Protein AF-A0A3N7GVH7-F1 (afdb_monomer_lite)

Radius of gyration: 35.46 Å; chains: 1; bounding box: 59×55×131 Å

Structure (mmCIF, N/CA/C/O backbone):
data_AF-A0A3N7GVH7-F1
#
_entry.id   AF-A0A3N7GVH7-F1
#
loop_
_atom_site.group_PDB
_atom_site.id
_atom_site.type_symbol
_atom_site.label_atom_id
_atom_site.label_alt_id
_atom_site.label_comp_id
_atom_site.label_asym_id
_atom_site.label_entity_id
_atom_site.label_seq_id
_atom_site.pdbx_PDB_ins_code
_atom_site.Cartn_x
_atom_site.Cartn_y
_atom_site.Cartn_z
_atom_site.occupancy
_atom_site.B_iso_or_equiv
_atom_site.auth_seq_id
_atom_site.auth_comp_id
_atom_site.auth_asym_id
_atom_site.auth_atom_id
_atom_site.pdbx_PDB_model_num
ATOM 1 N N . MET A 1 1 ? 24.586 -15.330 -0.814 1.00 44.00 1 MET A N 1
ATOM 2 C CA . MET A 1 1 ? 25.529 -14.213 -1.037 1.00 44.00 1 MET A CA 1
ATOM 3 C C . MET A 1 1 ? 25.499 -13.357 0.222 1.00 44.00 1 MET A C 1
ATOM 5 O O . MET A 1 1 ? 24.403 -13.028 0.657 1.00 44.00 1 MET A O 1
ATOM 9 N N . VAL A 1 2 ? 26.638 -13.120 0.875 1.00 44.62 2 VAL A N 1
ATOM 10 C CA . VAL A 1 2 ? 26.705 -12.386 2.154 1.00 44.62 2 VAL A CA 1
ATOM 11 C C . VAL A 1 2 ? 27.117 -10.949 1.849 1.00 44.62 2 VAL A C 1
ATOM 13 O O . VAL A 1 2 ? 28.155 -10.747 1.229 1.00 44.62 2 VAL A O 1
ATOM 16 N N . HIS A 1 3 ? 26.299 -9.973 2.245 1.00 45.88 3 HIS A N 1
ATOM 17 C CA . HIS A 1 3 ? 26.614 -8.554 2.075 1.00 45.88 3 HIS A CA 1
ATOM 18 C C . HIS A 1 3 ? 27.806 -8.155 2.955 1.00 45.88 3 HIS A C 1
ATOM 20 O O . HIS A 1 3 ? 27.835 -8.469 4.146 1.00 45.88 3 HIS A O 1
ATOM 26 N N . THR A 1 4 ? 28.771 -7.451 2.370 1.00 61.75 4 THR A N 1
ATOM 27 C CA . THR A 1 4 ? 29.961 -6.915 3.043 1.00 61.75 4 THR A CA 1
ATOM 28 C C . THR A 1 4 ? 29.837 -5.404 3.266 1.00 61.75 4 THR A C 1
ATOM 30 O O . THR A 1 4 ? 28.933 -4.749 2.749 1.00 61.75 4 THR A O 1
ATOM 33 N N . PHE A 1 5 ? 30.769 -4.811 4.018 1.00 54.50 5 PHE A N 1
ATOM 34 C CA . PHE A 1 5 ? 30.824 -3.357 4.221 1.00 54.50 5 PHE A CA 1
ATOM 35 C C . PHE A 1 5 ? 31.044 -2.572 2.910 1.00 54.50 5 PHE A C 1
ATOM 37 O O . PHE A 1 5 ? 30.582 -1.441 2.784 1.00 54.50 5 PHE A O 1
ATOM 44 N N . ALA A 1 6 ? 31.683 -3.181 1.904 1.00 56.75 6 ALA A N 1
ATOM 45 C CA . ALA A 1 6 ? 31.846 -2.576 0.580 1.00 56.75 6 ALA A CA 1
ATOM 46 C C . ALA A 1 6 ? 30.505 -2.419 -0.169 1.00 56.75 6 ALA A C 1
ATOM 48 O O . ALA A 1 6 ? 30.356 -1.513 -0.988 1.00 56.75 6 ALA A O 1
ATOM 49 N N . ASP A 1 7 ? 29.500 -3.232 0.173 1.00 53.38 7 ASP A N 1
ATOM 50 C CA . ASP A 1 7 ? 28.171 -3.219 -0.449 1.00 53.38 7 ASP A CA 1
ATOM 51 C C . ASP A 1 7 ? 27.222 -2.190 0.185 1.00 53.38 7 ASP A C 1
ATOM 53 O O . ASP A 1 7 ? 26.076 -2.051 -0.244 1.00 53.38 7 ASP A O 1
ATOM 57 N N . VAL A 1 8 ? 27.674 -1.431 1.193 1.00 58.28 8 VAL A N 1
ATOM 58 C CA . VAL A 1 8 ? 26.865 -0.387 1.852 1.00 58.28 8 VAL A CA 1
ATOM 59 C C . VAL A 1 8 ? 26.385 0.663 0.843 1.00 58.28 8 VAL A C 1
ATOM 61 O O . VAL A 1 8 ? 25.264 1.151 0.955 1.00 58.28 8 VAL A O 1
ATOM 64 N N . GLN A 1 9 ? 27.184 0.944 -0.191 1.00 55.62 9 GLN A N 1
ATOM 65 C CA . GLN A 1 9 ? 26.841 1.865 -1.283 1.00 55.62 9 GLN A CA 1
ATOM 66 C C . GLN A 1 9 ? 25.785 1.306 -2.254 1.00 55.62 9 GLN A C 1
ATOM 68 O O . GLN A 1 9 ? 25.204 2.061 -3.035 1.00 55.62 9 GLN A O 1
ATOM 73 N N . LEU A 1 10 ? 25.533 -0.008 -2.208 1.00 55.56 10 LEU A N 1
ATOM 74 C CA . LEU A 1 10 ? 24.497 -0.692 -2.986 1.00 55.56 10 LEU A CA 1
ATOM 75 C C . LEU A 1 10 ? 23.174 -0.823 -2.216 1.00 55.56 10 LEU A C 1
ATOM 77 O O . LEU A 1 10 ? 22.172 -1.304 -2.754 1.00 55.56 10 LEU A O 1
ATOM 81 N N . ARG A 1 11 ? 23.142 -0.397 -0.949 1.00 64.62 11 ARG A N 1
ATOM 82 C CA . ARG A 1 11 ? 21.925 -0.407 -0.143 1.00 64.62 11 ARG A CA 1
ATOM 83 C C . ARG A 1 11 ? 20.896 0.546 -0.749 1.00 64.62 11 ARG A C 1
ATOM 85 O O . ARG A 1 11 ? 21.217 1.676 -1.104 1.00 64.62 11 ARG A O 1
ATOM 92 N N . GLY A 1 12 ? 19.659 0.081 -0.893 1.00 68.06 12 GLY A N 1
ATOM 93 C CA . GLY A 1 12 ? 18.602 0.881 -1.511 1.00 68.06 12 GLY A CA 1
ATOM 94 C C . GLY A 1 12 ? 18.647 0.966 -3.040 1.00 68.06 12 GLY A C 1
ATOM 95 O O . GLY A 1 12 ? 17.742 1.576 -3.606 1.00 68.06 12 GLY A O 1
ATOM 96 N N . VAL A 1 13 ? 19.622 0.347 -3.724 1.00 75.69 13 VAL A N 1
ATOM 97 C CA . VAL A 1 13 ? 19.721 0.346 -5.198 1.00 75.69 13 VAL A CA 1
ATOM 98 C C . VAL A 1 13 ? 19.705 -1.070 -5.799 1.00 75.69 13 VAL A C 1
ATOM 100 O O . VAL A 1 13 ? 19.897 -2.068 -5.093 1.00 75.69 13 VAL A O 1
ATOM 103 N N . PRO A 1 14 ? 19.393 -1.215 -7.100 1.00 81.38 14 PRO A N 1
ATOM 104 C CA . PRO A 1 14 ? 19.509 -2.487 -7.802 1.00 81.38 14 PRO A CA 1
ATOM 105 C C . PRO A 1 14 ? 20.965 -2.958 -7.867 1.00 81.38 14 PRO A C 1
ATOM 107 O O . PRO A 1 14 ? 21.861 -2.149 -8.095 1.00 81.38 14 PRO A O 1
ATOM 110 N N . LEU A 1 15 ? 21.184 -4.269 -7.710 1.00 82.00 15 LEU A N 1
ATOM 111 C CA . LEU A 1 15 ? 22.510 -4.882 -7.880 1.00 82.00 15 LEU A CA 1
ATOM 112 C C . LEU A 1 15 ? 23.003 -4.744 -9.327 1.00 82.00 15 LEU A C 1
ATOM 114 O O . LEU A 1 15 ? 24.166 -4.437 -9.556 1.00 82.00 15 LEU A O 1
ATOM 118 N N . ASP A 1 16 ? 22.093 -4.915 -10.286 1.00 85.69 16 ASP A N 1
ATOM 119 C CA . ASP A 1 16 ? 22.295 -4.549 -11.682 1.00 85.69 16 ASP A CA 1
ATOM 120 C C . ASP A 1 16 ? 21.377 -3.376 -12.018 1.00 85.69 16 ASP A C 1
ATOM 122 O O . ASP A 1 16 ? 20.164 -3.518 -12.184 1.00 85.69 16 ASP A O 1
ATOM 126 N N . ALA A 1 17 ? 21.967 -2.186 -12.094 1.00 84.50 17 ALA A N 1
ATOM 127 C CA . ALA A 1 17 ? 21.222 -0.995 -12.448 1.00 84.50 17 ALA A CA 1
ATOM 128 C C . ALA A 1 17 ? 20.750 -1.019 -13.905 1.00 84.50 17 ALA A C 1
ATOM 130 O O . ALA A 1 17 ? 19.780 -0.328 -14.193 1.00 84.50 17 ALA A O 1
ATOM 131 N N . ALA A 1 18 ? 21.434 -1.701 -14.830 1.00 88.50 18 ALA A N 1
ATOM 132 C CA . ALA A 1 18 ? 21.094 -1.714 -16.255 1.00 88.50 18 ALA A CA 1
ATOM 133 C C . ALA A 1 18 ? 19.928 -2.658 -16.563 1.00 88.50 18 ALA A C 1
ATOM 135 O O . ALA A 1 18 ? 19.045 -2.274 -17.324 1.00 88.50 18 ALA A O 1
ATOM 136 N N . GLY A 1 19 ? 19.891 -3.831 -15.930 1.00 90.56 19 GLY A N 1
ATOM 137 C CA . GLY A 1 19 ? 18.797 -4.796 -16.056 1.00 90.56 19 GLY A CA 1
ATOM 138 C C . GLY A 1 19 ? 17.570 -4.508 -15.184 1.00 90.56 19 GLY A C 1
ATOM 139 O O . GLY A 1 19 ? 16.574 -5.219 -15.285 1.00 90.56 19 GLY A O 1
ATOM 140 N N . TYR A 1 20 ? 17.609 -3.492 -14.317 1.00 92.31 20 TYR A N 1
ATOM 141 C CA . TYR A 1 20 ? 16.466 -3.153 -13.468 1.00 92.31 20 TYR A CA 1
ATOM 142 C C . TYR A 1 20 ? 15.307 -2.546 -14.271 1.00 92.31 20 TYR A C 1
ATOM 144 O O . TYR A 1 20 ? 15.489 -1.571 -15.002 1.00 92.31 20 TYR A O 1
ATOM 152 N N . ASP A 1 21 ? 14.096 -3.067 -14.077 1.00 94.75 21 ASP A N 1
ATOM 153 C CA . ASP A 1 21 ? 12.890 -2.576 -14.748 1.00 94.75 21 ASP A CA 1
ATOM 154 C C . ASP A 1 21 ? 12.326 -1.307 -14.077 1.00 94.75 21 ASP A C 1
ATOM 156 O O . ASP A 1 21 ? 11.374 -1.333 -13.292 1.00 94.75 21 ASP A O 1
ATOM 160 N N . TYR A 1 22 ? 12.928 -0.158 -14.393 1.00 94.44 22 TYR A N 1
ATOM 161 C CA . TYR A 1 22 ? 12.468 1.148 -13.905 1.00 94.44 22 TYR A CA 1
ATOM 162 C C . TYR A 1 22 ? 11.060 1.504 -14.389 1.00 94.44 22 TYR A C 1
ATOM 164 O O . TYR A 1 22 ? 10.307 2.153 -13.661 1.00 94.44 22 TYR A O 1
ATOM 172 N N . ALA A 1 23 ? 10.711 1.116 -15.619 1.00 95.25 23 ALA A N 1
ATOM 173 C CA . ALA A 1 23 ? 9.407 1.413 -16.195 1.00 95.25 23 ALA A CA 1
ATOM 174 C C . ALA A 1 23 ? 8.310 0.644 -15.450 1.00 95.25 23 ALA A C 1
ATOM 176 O O . ALA A 1 23 ? 7.335 1.256 -15.006 1.00 95.25 23 ALA A O 1
ATOM 177 N N . GLY A 1 24 ? 8.517 -0.655 -15.225 1.00 94.38 24 GLY A N 1
ATOM 178 C CA . GLY A 1 24 ? 7.639 -1.499 -14.422 1.00 94.38 24 GLY A CA 1
ATOM 179 C C . GLY A 1 24 ? 7.539 -1.032 -12.973 1.00 94.38 24 GLY A C 1
ATOM 180 O O . GLY A 1 24 ? 6.430 -0.912 -12.456 1.00 94.38 24 GLY A O 1
ATOM 181 N N . ALA A 1 25 ? 8.652 -0.664 -12.326 1.00 93.44 25 ALA A N 1
ATOM 182 C CA . ALA A 1 25 ? 8.633 -0.146 -10.952 1.00 93.44 25 ALA A CA 1
ATOM 183 C C . ALA A 1 25 ? 7.783 1.133 -10.818 1.00 93.44 25 ALA A C 1
ATOM 185 O O . ALA A 1 25 ? 6.955 1.266 -9.914 1.00 93.44 25 ALA A O 1
ATOM 186 N N . VAL A 1 26 ? 7.938 2.077 -11.747 1.00 94.75 26 VAL A N 1
ATOM 187 C CA . VAL A 1 26 ? 7.154 3.316 -11.767 1.00 94.75 26 VAL A CA 1
ATOM 188 C C . VAL A 1 26 ? 5.679 3.053 -12.113 1.00 94.75 26 VAL A C 1
ATOM 190 O O . VAL A 1 26 ? 4.791 3.658 -11.501 1.00 94.75 26 VAL A O 1
ATOM 193 N N . ALA A 1 27 ? 5.395 2.148 -13.055 1.00 95.69 27 ALA A N 1
ATOM 194 C CA . ALA A 1 27 ? 4.030 1.742 -13.396 1.00 95.69 27 ALA A CA 1
ATOM 195 C C . ALA A 1 27 ? 3.332 1.058 -12.206 1.00 95.69 27 ALA A C 1
ATOM 197 O O . ALA A 1 27 ? 2.191 1.392 -11.873 1.00 95.69 27 ALA A O 1
ATOM 198 N N . TRP A 1 28 ? 4.049 0.199 -11.480 1.00 95.00 28 TRP A N 1
ATOM 199 C CA . TRP A 1 28 ? 3.597 -0.386 -10.221 1.00 95.00 28 TRP A CA 1
ATOM 200 C C . TRP A 1 28 ? 3.219 0.695 -9.201 1.00 95.00 28 TRP A C 1
ATOM 202 O O . TRP A 1 28 ? 2.111 0.691 -8.658 1.00 95.00 28 TRP A O 1
ATOM 212 N N . ASN A 1 29 ? 4.087 1.685 -8.982 1.00 94.56 29 ASN A N 1
ATOM 213 C CA . ASN A 1 29 ? 3.816 2.775 -8.041 1.00 94.56 29 ASN A CA 1
ATOM 214 C C . ASN A 1 29 ? 2.559 3.577 -8.423 1.00 94.56 29 ASN A C 1
ATOM 216 O O . ASN A 1 29 ? 1.790 3.990 -7.546 1.00 94.56 29 ASN A O 1
ATOM 220 N N . ARG A 1 30 ? 2.330 3.766 -9.728 1.00 95.06 30 ARG A N 1
ATOM 221 C CA . ARG A 1 30 ? 1.161 4.447 -10.306 1.00 95.06 30 ARG A CA 1
ATOM 222 C C . ARG A 1 30 ? -0.147 3.713 -10.055 1.00 95.06 30 ARG A C 1
ATOM 224 O O . ARG A 1 30 ? -1.155 4.368 -9.747 1.00 95.06 30 ARG A O 1
ATOM 231 N N . ASP A 1 31 ? -0.137 2.390 -10.176 1.00 95.88 31 ASP A N 1
ATOM 232 C CA . ASP A 1 31 ? -1.363 1.592 -10.236 1.00 95.88 31 ASP A CA 1
ATOM 233 C C . ASP A 1 31 ? -1.625 0.716 -9.004 1.00 95.88 31 ASP A C 1
ATOM 235 O O . ASP A 1 31 ? -2.760 0.279 -8.803 1.00 95.88 31 ASP A O 1
ATOM 239 N N . SER A 1 32 ? -0.656 0.575 -8.094 1.00 94.19 32 SER A N 1
ATOM 240 C CA . SER A 1 32 ? -0.817 -0.120 -6.802 1.00 94.19 32 SER A CA 1
ATOM 241 C C . SER A 1 32 ? -2.017 0.386 -5.985 1.00 94.19 32 SER A C 1
ATOM 243 O O . SER A 1 32 ? -2.655 -0.367 -5.249 1.00 94.19 32 SER A O 1
ATOM 245 N N . GLY A 1 33 ? -2.391 1.662 -6.139 1.00 93.25 33 GLY A N 1
ATOM 246 C CA . GLY A 1 33 ? -3.604 2.225 -5.541 1.00 93.25 33 GLY A CA 1
ATOM 247 C C . GLY A 1 33 ? -4.898 1.590 -6.065 1.00 93.25 33 G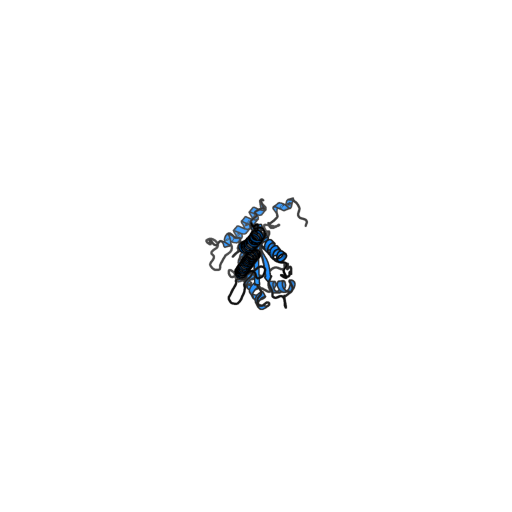LY A C 1
ATOM 248 O O . GLY A 1 33 ? -5.798 1.312 -5.276 1.00 93.25 33 GLY A O 1
ATOM 249 N N . VAL A 1 34 ? -4.981 1.319 -7.370 1.00 94.75 34 VAL A N 1
ATOM 250 C CA . VAL A 1 34 ? -6.150 0.676 -7.996 1.00 94.75 34 VAL A CA 1
ATOM 251 C C . VAL A 1 34 ? -6.225 -0.795 -7.589 1.00 94.75 34 VAL A C 1
ATOM 253 O O . VAL A 1 34 ? -7.301 -1.277 -7.230 1.00 94.75 34 VAL A O 1
ATOM 256 N N . LEU A 1 35 ? -5.082 -1.484 -7.553 1.00 96.19 35 LEU A N 1
ATOM 257 C CA . LEU A 1 35 ? -4.999 -2.846 -7.027 1.00 96.19 35 LEU A CA 1
ATOM 258 C C . LEU A 1 35 ? -5.469 -2.913 -5.569 1.00 96.19 35 LEU A C 1
ATOM 260 O O . LEU A 1 35 ? -6.287 -3.763 -5.208 1.00 96.19 35 LEU A O 1
ATOM 264 N N . TRP A 1 36 ? -5.038 -1.968 -4.734 1.00 95.25 36 TRP A N 1
ATOM 265 C CA . TRP A 1 36 ? -5.507 -1.876 -3.355 1.00 95.25 36 TRP A CA 1
ATOM 266 C C . TRP A 1 36 ? -7.022 -1.626 -3.252 1.00 95.25 36 TRP A C 1
ATOM 268 O O . TRP A 1 36 ? -7.694 -2.185 -2.383 1.00 95.25 36 TRP A O 1
ATOM 278 N N . ASP A 1 37 ? -7.607 -0.829 -4.145 1.00 94.38 37 ASP A N 1
ATOM 279 C CA . ASP A 1 37 ? -9.057 -0.606 -4.180 1.00 94.38 37 ASP A CA 1
ATOM 280 C C . ASP A 1 37 ? -9.844 -1.880 -4.503 1.00 94.38 37 ASP A C 1
ATOM 282 O O . ASP A 1 37 ? -10.904 -2.109 -3.908 1.00 94.38 37 ASP A O 1
ATOM 286 N N . ASN A 1 38 ? -9.334 -2.711 -5.414 1.00 96.12 38 ASN A N 1
ATOM 287 C CA . ASN A 1 38 ? -9.920 -4.014 -5.735 1.00 96.12 38 ASN A CA 1
ATOM 288 C C . ASN A 1 38 ? -9.715 -5.013 -4.592 1.00 96.12 38 ASN A C 1
ATOM 290 O O . ASN A 1 38 ? -10.657 -5.699 -4.201 1.00 96.12 38 ASN A O 1
ATOM 294 N N . THR A 1 39 ? -8.536 -5.002 -3.971 1.00 95.69 39 THR A N 1
ATOM 295 C CA . THR A 1 39 ? -8.212 -5.810 -2.785 1.00 95.69 39 THR A CA 1
ATOM 296 C C . THR A 1 39 ? -9.193 -5.536 -1.649 1.00 95.69 39 THR A C 1
ATOM 298 O O . THR A 1 39 ? -9.825 -6.448 -1.122 1.00 95.69 39 THR A O 1
ATOM 301 N N . ARG A 1 40 ? -9.423 -4.260 -1.318 1.00 93.25 40 ARG A N 1
ATOM 302 C CA . ARG A 1 40 ? -10.400 -3.869 -0.289 1.00 93.25 40 ARG A CA 1
ATOM 303 C C . ARG A 1 40 ? -11.838 -4.224 -0.640 1.00 93.25 40 ARG A C 1
ATOM 305 O O . ARG A 1 40 ? -12.661 -4.310 0.269 1.00 93.25 40 ARG A O 1
ATOM 312 N N . ARG A 1 41 ? -12.194 -4.289 -1.925 1.00 92.88 41 ARG A N 1
ATOM 313 C CA . ARG A 1 41 ? -13.526 -4.736 -2.356 1.00 92.88 41 ARG A CA 1
ATOM 314 C C . ARG A 1 41 ? -13.665 -6.234 -2.115 1.00 92.88 41 ARG A C 1
ATOM 316 O O . ARG A 1 41 ? -14.489 -6.597 -1.288 1.00 92.88 41 ARG A O 1
ATOM 323 N N . ARG A 1 42 ? -12.737 -7.044 -2.635 1.00 92.88 42 ARG A N 1
ATOM 324 C CA . ARG A 1 42 ? -12.712 -8.495 -2.392 1.00 92.88 42 ARG A CA 1
ATOM 325 C C . ARG A 1 42 ? -12.736 -8.863 -0.914 1.00 92.88 42 ARG A C 1
ATOM 327 O O . ARG A 1 42 ? -13.517 -9.718 -0.509 1.00 92.88 42 ARG A O 1
ATOM 334 N N . LEU A 1 43 ? -11.919 -8.200 -0.097 1.00 91.81 43 LEU A N 1
ATOM 335 C CA . LEU A 1 43 ? -11.910 -8.439 1.347 1.00 91.81 43 LEU A CA 1
ATOM 336 C C . LEU A 1 43 ? -13.260 -8.107 1.992 1.00 91.81 43 LEU A C 1
ATOM 338 O O . LEU A 1 43 ? -13.679 -8.812 2.898 1.00 91.81 43 LEU A O 1
ATOM 342 N N . ARG A 1 44 ? -13.962 -7.068 1.527 1.00 89.81 44 ARG A N 1
ATOM 343 C CA . ARG A 1 44 ? -15.297 -6.712 2.037 1.00 89.81 44 ARG A CA 1
ATOM 344 C C . ARG A 1 44 ? -16.391 -7.667 1.583 1.00 89.81 44 ARG A C 1
ATOM 346 O O . ARG A 1 44 ? -17.337 -7.849 2.341 1.00 89.81 44 ARG A O 1
ATOM 353 N N . ASP A 1 45 ? -16.251 -8.257 0.403 1.00 90.81 45 ASP A N 1
ATOM 354 C CA . ASP A 1 45 ? -17.201 -9.249 -0.104 1.00 90.81 45 ASP A CA 1
ATOM 355 C C . ASP A 1 45 ? -17.160 -10.531 0.745 1.00 90.81 45 ASP A C 1
ATOM 357 O O . ASP A 1 45 ? -18.193 -11.144 0.987 1.00 90.81 45 ASP A O 1
ATOM 361 N N . HIS A 1 46 ? -15.980 -10.891 1.265 1.00 89.31 46 HIS A N 1
ATOM 362 C CA . HIS A 1 46 ? -15.793 -12.072 2.119 1.00 89.31 46 HIS A CA 1
ATOM 363 C C . HIS A 1 46 ? -15.939 -11.772 3.616 1.00 89.31 46 HIS A C 1
ATOM 365 O O . HIS A 1 46 ? -16.296 -12.656 4.389 1.00 89.31 46 HIS A O 1
ATOM 371 N N . LEU A 1 47 ? -15.653 -10.538 4.042 1.00 88.19 47 LEU A N 1
ATOM 372 C CA . LEU A 1 47 ? -15.623 -10.135 5.450 1.00 88.19 47 LEU A CA 1
ATOM 373 C C . LEU A 1 47 ? -16.478 -8.875 5.654 1.00 88.19 47 LEU A C 1
ATOM 375 O O . LEU A 1 47 ? -15.954 -7.752 5.677 1.00 88.19 47 LEU A O 1
ATOM 379 N N . PRO A 1 48 ? -17.806 -9.023 5.813 1.00 84.69 48 PRO A N 1
ATOM 380 C CA . PRO A 1 48 ? -18.687 -7.898 6.077 1.00 84.69 48 PRO A CA 1
ATOM 381 C C . PRO A 1 48 ? -18.225 -7.102 7.304 1.00 84.69 48 PRO A C 1
ATOM 383 O O . PRO A 1 48 ? -18.003 -7.642 8.385 1.00 84.69 48 PRO A O 1
ATOM 386 N N . GLY A 1 49 ? -18.063 -5.790 7.133 1.00 81.19 49 GLY A N 1
ATOM 387 C CA . GLY A 1 49 ? -17.628 -4.902 8.214 1.00 81.19 49 GLY A CA 1
ATOM 388 C C . GLY A 1 49 ? -16.117 -4.844 8.449 1.00 81.19 49 GLY A C 1
ATOM 389 O O . GLY A 1 49 ? -15.703 -4.179 9.394 1.00 81.19 49 GLY A O 1
ATOM 390 N N . VAL A 1 50 ? -15.292 -5.462 7.592 1.00 87.38 50 VAL A N 1
ATOM 391 C CA . VAL A 1 50 ? -13.834 -5.292 7.653 1.00 87.38 50 VAL A CA 1
ATOM 392 C C . VAL A 1 50 ? -13.435 -3.822 7.496 1.00 87.38 50 VAL A C 1
ATOM 394 O O . VAL A 1 50 ? -13.949 -3.082 6.645 1.00 87.38 50 VAL A O 1
ATOM 397 N N . GLU A 1 51 ? -12.487 -3.394 8.321 1.00 88.56 51 GLU A N 1
ATOM 398 C CA . GLU A 1 51 ? -11.912 -2.057 8.272 1.00 88.56 51 GLU A CA 1
ATOM 399 C C . GLU A 1 51 ? -10.394 -2.151 8.091 1.00 88.56 51 GLU A C 1
ATOM 401 O O . GLU A 1 51 ? -9.764 -3.158 8.408 1.00 88.56 51 GLU A O 1
ATOM 406 N N . PHE A 1 52 ? -9.810 -1.082 7.556 1.00 89.38 52 PHE A N 1
ATOM 407 C CA . PHE A 1 52 ? -8.408 -1.039 7.147 1.00 89.38 52 PHE A CA 1
ATOM 408 C C . PHE A 1 52 ? -7.713 0.243 7.593 1.00 89.38 52 PHE A C 1
ATOM 410 O O . PHE A 1 52 ? -8.301 1.331 7.508 1.00 89.38 52 PHE A O 1
ATOM 417 N N . PHE A 1 53 ? -6.432 0.115 7.916 1.00 88.62 53 PHE A N 1
ATOM 418 C CA . PHE A 1 53 ? -5.448 1.192 7.941 1.00 88.62 53 PHE A CA 1
ATOM 419 C C . PHE A 1 53 ? -4.233 0.771 7.136 1.00 88.62 53 PHE A C 1
ATOM 421 O O . PHE A 1 53 ? -3.729 -0.329 7.309 1.00 88.62 53 PHE A O 1
ATOM 428 N N . VAL A 1 54 ? -3.802 1.627 6.222 1.00 89.88 54 VAL A N 1
ATOM 429 C CA . VAL A 1 54 ? -2.881 1.258 5.153 1.00 89.88 54 VAL A CA 1
ATOM 430 C C . VAL A 1 54 ? -1.809 2.310 5.046 1.00 89.88 54 VAL A C 1
ATOM 432 O O . VAL A 1 54 ? -2.120 3.502 4.971 1.00 89.88 54 VAL A O 1
ATOM 435 N N . VAL A 1 55 ? -0.574 1.844 4.980 1.00 88.06 55 VAL A N 1
ATOM 436 C CA . VAL A 1 55 ? 0.616 2.648 4.758 1.00 88.06 55 VAL A CA 1
ATOM 437 C C . VAL A 1 55 ? 1.283 2.188 3.473 1.00 88.06 55 VAL A C 1
ATOM 439 O O . VAL A 1 55 ? 1.387 0.991 3.223 1.00 88.06 55 VAL A O 1
ATOM 442 N N . ARG A 1 56 ? 1.700 3.150 2.658 1.00 87.38 56 ARG A N 1
ATOM 443 C CA . ARG A 1 56 ? 2.574 2.955 1.503 1.00 87.38 56 ARG A CA 1
ATOM 444 C C . ARG A 1 56 ? 3.968 3.405 1.916 1.00 87.38 56 ARG A C 1
ATOM 446 O O . ARG A 1 56 ? 4.115 4.567 2.269 1.00 87.38 56 ARG A O 1
ATOM 453 N N . GLU A 1 57 ? 4.931 2.502 1.897 1.00 84.94 57 GLU A N 1
ATOM 454 C CA . GLU A 1 57 ? 6.336 2.766 2.225 1.00 84.94 57 GLU A CA 1
ATOM 455 C C . GLU A 1 57 ? 7.184 2.585 0.966 1.00 84.94 57 GLU A C 1
ATOM 457 O O . GLU A 1 57 ? 6.934 1.651 0.194 1.00 84.94 57 GLU A O 1
ATOM 462 N N . TRP A 1 58 ? 8.184 3.442 0.749 1.00 81.44 58 TRP A N 1
ATOM 463 C CA . TRP A 1 58 ? 9.210 3.164 -0.249 1.00 81.44 58 TRP A CA 1
ATOM 464 C C . TRP A 1 58 ? 10.130 2.066 0.267 1.00 81.44 58 TRP A C 1
ATOM 466 O O . TRP A 1 58 ? 10.815 2.216 1.276 1.00 81.44 58 TRP A O 1
ATOM 476 N N . GLN A 1 59 ? 10.165 0.949 -0.449 1.00 79.06 59 GLN A N 1
ATOM 477 C CA . GLN A 1 59 ? 11.209 -0.040 -0.233 1.00 79.06 59 GLN A CA 1
ATOM 478 C C . GLN A 1 59 ? 12.478 0.366 -0.970 1.00 79.06 59 GLN A C 1
ATOM 480 O O . GLN A 1 59 ? 12.468 1.198 -1.888 1.00 79.06 59 GLN A O 1
ATOM 485 N N . ASP A 1 60 ? 13.569 -0.292 -0.590 1.00 74.00 60 ASP A N 1
ATOM 486 C CA . ASP A 1 60 ? 14.801 -0.287 -1.361 1.00 74.00 60 ASP A CA 1
ATOM 487 C C . ASP A 1 60 ? 14.481 -0.499 -2.852 1.00 74.00 60 ASP A C 1
ATOM 489 O O . ASP A 1 60 ? 13.644 -1.333 -3.213 1.00 74.00 60 ASP A O 1
ATOM 493 N N . ARG A 1 61 ? 15.175 0.240 -3.728 1.00 82.81 61 ARG A N 1
ATOM 494 C CA . ARG A 1 61 ? 15.001 0.226 -5.196 1.00 82.81 61 ARG A CA 1
ATOM 495 C C . ARG A 1 61 ? 13.743 0.935 -5.717 1.00 82.81 61 ARG A C 1
ATOM 497 O O . ARG A 1 61 ? 13.429 0.851 -6.905 1.00 82.81 61 ARG A O 1
ATOM 504 N N . GLY A 1 62 ? 13.036 1.667 -4.855 1.00 81.19 62 GLY A N 1
ATOM 505 C CA . GLY A 1 62 ? 12.041 2.656 -5.277 1.00 81.19 62 GLY A CA 1
ATOM 506 C C . GLY A 1 62 ? 10.686 2.080 -5.693 1.00 81.19 62 GLY A C 1
ATOM 507 O O . GLY A 1 62 ? 9.944 2.747 -6.412 1.00 81.19 62 GLY A O 1
ATOM 508 N N . ALA A 1 63 ? 10.345 0.866 -5.257 1.00 88.56 63 ALA A N 1
ATOM 509 C CA . ALA A 1 63 ? 8.997 0.317 -5.387 1.00 88.56 63 ALA A CA 1
ATOM 510 C C . ALA A 1 63 ? 8.192 0.556 -4.100 1.00 88.56 63 ALA A C 1
ATOM 512 O O . ALA A 1 63 ? 8.710 0.418 -2.990 1.00 88.56 63 ALA A O 1
ATOM 513 N N . LEU A 1 64 ? 6.912 0.901 -4.240 1.00 89.19 64 LEU A N 1
ATOM 514 C CA . LEU A 1 64 ? 6.000 1.040 -3.110 1.00 89.19 64 LEU A CA 1
ATOM 515 C C . LEU A 1 64 ? 5.602 -0.327 -2.556 1.00 89.19 64 LEU A C 1
ATOM 517 O O . LEU A 1 64 ? 5.129 -1.198 -3.289 1.00 89.19 64 LEU A O 1
ATOM 521 N N . HIS A 1 65 ? 5.685 -0.460 -1.239 1.00 88.56 65 HIS A N 1
ATOM 522 C CA . HIS A 1 65 ? 5.215 -1.611 -0.484 1.00 88.56 65 HIS A CA 1
ATOM 523 C C . HIS A 1 65 ? 4.070 -1.194 0.435 1.00 88.56 65 HIS A C 1
ATOM 525 O O . HIS A 1 65 ? 4.081 -0.113 1.028 1.00 88.56 65 HIS A O 1
ATOM 531 N N . LEU A 1 66 ? 3.032 -2.027 0.507 1.00 89.75 66 LEU A N 1
ATOM 532 C CA . LEU A 1 66 ? 1.832 -1.726 1.271 1.00 89.75 66 LEU A CA 1
ATOM 533 C C . LEU A 1 66 ? 1.796 -2.537 2.561 1.00 89.75 66 LEU A C 1
ATOM 535 O O . LEU A 1 66 ? 1.696 -3.759 2.540 1.00 89.75 66 LEU A O 1
ATOM 539 N N . HIS A 1 67 ? 1.754 -1.826 3.680 1.00 89.88 67 HIS A N 1
ATOM 540 C CA . HIS A 1 67 ? 1.423 -2.389 4.980 1.00 89.88 67 HIS A CA 1
ATOM 541 C C . HIS A 1 67 ? -0.047 -2.120 5.274 1.00 89.88 67 HIS A C 1
ATOM 543 O O . HIS A 1 67 ? -0.490 -0.972 5.230 1.00 89.88 67 HIS A O 1
ATOM 549 N N . ALA A 1 68 ? -0.809 -3.159 5.607 1.00 89.75 68 ALA A N 1
ATOM 550 C CA . ALA A 1 68 ? -2.211 -3.027 5.974 1.00 89.75 68 ALA A CA 1
ATOM 551 C C . ALA A 1 68 ? -2.469 -3.642 7.351 1.00 89.75 68 ALA A C 1
ATOM 553 O O . ALA A 1 68 ? -2.220 -4.821 7.579 1.00 89.75 68 ALA A O 1
ATOM 554 N N . LEU A 1 69 ? -3.027 -2.842 8.255 1.00 88.50 69 LEU A N 1
ATOM 555 C CA . LEU A 1 69 ? -3.720 -3.338 9.433 1.00 88.50 69 LEU A CA 1
ATOM 556 C C . LEU A 1 69 ? -5.171 -3.589 9.043 1.00 88.50 69 LEU A C 1
ATOM 558 O O . LEU A 1 69 ? -5.865 -2.681 8.573 1.00 88.50 69 LEU A O 1
ATOM 562 N N . VAL A 1 70 ? -5.614 -4.824 9.244 1.00 88.56 70 VAL A N 1
ATOM 563 C CA . VAL A 1 70 ? -6.963 -5.274 8.909 1.00 88.56 70 VAL A CA 1
ATOM 564 C C . VAL A 1 70 ? -7.683 -5.631 10.200 1.00 88.56 70 VAL A C 1
ATOM 566 O O . VAL A 1 70 ? -7.206 -6.451 10.979 1.00 88.56 70 VAL A O 1
ATOM 569 N N . ARG A 1 71 ? -8.829 -4.994 10.445 1.00 87.00 71 ARG A N 1
ATOM 570 C CA . ARG A 1 71 ? -9.698 -5.288 11.588 1.00 87.00 71 ARG A CA 1
ATOM 571 C C . ARG A 1 71 ? -10.883 -6.080 11.082 1.00 87.00 71 ARG A C 1
ATOM 573 O O . ARG A 1 71 ? -11.661 -5.573 10.276 1.00 87.00 71 ARG A O 1
ATOM 580 N N . VAL A 1 72 ? -11.014 -7.291 11.600 1.00 84.69 72 VAL A N 1
ATOM 581 C CA . VAL A 1 72 ? -12.093 -8.225 11.283 1.00 84.69 72 VAL A CA 1
ATOM 582 C C . VAL A 1 72 ? -12.906 -8.534 12.543 1.00 84.69 72 VAL A C 1
ATOM 584 O O . VAL A 1 72 ? -12.361 -8.457 13.651 1.00 84.69 72 VAL A O 1
ATOM 587 N N . PRO A 1 73 ? -14.201 -8.870 12.413 1.00 78.69 73 PRO A N 1
ATOM 588 C CA . PRO A 1 73 ? -14.959 -9.471 13.504 1.00 78.69 73 PRO A CA 1
ATOM 589 C C . PRO A 1 73 ? -14.261 -10.735 14.018 1.00 78.69 73 PRO A C 1
ATOM 591 O O . PRO A 1 73 ? -13.702 -11.499 13.239 1.00 78.69 73 PRO A O 1
ATOM 594 N N . ARG A 1 74 ? -14.293 -10.961 15.337 1.00 77.38 74 ARG A N 1
ATOM 595 C CA . ARG A 1 74 ? -13.609 -12.106 15.964 1.00 77.38 74 ARG A CA 1
ATOM 596 C C . ARG A 1 74 ? -14.186 -13.449 15.516 1.00 77.38 74 ARG A C 1
ATOM 598 O O . ARG A 1 74 ? -13.442 -14.407 15.336 1.00 77.38 74 ARG A O 1
ATOM 605 N N . LEU A 1 75 ? -15.510 -13.535 15.425 1.00 79.44 75 LEU A N 1
ATOM 606 C CA . LEU A 1 75 ? -16.186 -14.761 15.026 1.00 79.44 75 LEU A CA 1
ATOM 607 C C . LEU A 1 75 ? -16.035 -14.927 13.511 1.00 79.44 75 LEU A C 1
ATOM 609 O O . LEU A 1 75 ? -16.469 -14.055 12.764 1.00 79.44 75 LEU A O 1
ATOM 613 N N . GLY A 1 76 ? -15.399 -16.017 13.080 1.00 76.44 76 GLY A N 1
ATOM 614 C CA . GLY A 1 76 ? -15.110 -16.255 11.663 1.00 76.44 76 GLY A CA 1
ATOM 615 C C . GLY A 1 76 ? -13.963 -15.408 11.102 1.00 76.44 76 GLY A C 1
ATOM 616 O O . GLY A 1 76 ? -13.911 -15.192 9.895 1.00 76.44 76 GLY A O 1
ATOM 617 N N . ALA A 1 77 ? -13.059 -14.905 11.954 1.00 83.69 77 ALA A N 1
ATOM 618 C CA . ALA A 1 77 ? -11.848 -14.236 11.487 1.00 83.69 77 ALA A CA 1
ATOM 619 C C . ALA A 1 77 ? -10.990 -15.217 10.661 1.00 83.69 77 ALA A C 1
ATOM 621 O O . ALA A 1 77 ? -10.652 -16.282 11.184 1.00 83.69 77 ALA A O 1
ATOM 622 N N . PRO A 1 78 ? -10.626 -14.883 9.409 1.00 87.44 78 PRO A N 1
ATOM 623 C CA . PRO A 1 78 ? -9.749 -15.725 8.609 1.00 87.44 78 PRO A CA 1
ATOM 624 C C . PRO A 1 78 ? -8.332 -15.696 9.179 1.00 87.44 78 PRO A C 1
ATOM 626 O O . PRO A 1 78 ? -7.886 -14.678 9.717 1.00 87.44 78 PRO A O 1
ATOM 629 N N . SER A 1 79 ? -7.607 -16.791 8.989 1.00 89.00 79 SER A N 1
ATOM 630 C CA . SER A 1 79 ? -6.165 -16.836 9.213 1.00 89.00 79 SER A CA 1
ATOM 631 C C . SER A 1 79 ? -5.429 -15.849 8.301 1.00 89.00 79 SER A C 1
ATOM 633 O O . SER A 1 79 ? -5.902 -15.471 7.222 1.00 89.00 79 SER A O 1
ATOM 635 N N . GLY A 1 80 ? -4.208 -15.477 8.678 1.00 87.62 80 GLY A N 1
ATOM 636 C CA . GLY A 1 80 ? -3.343 -14.622 7.872 1.00 87.62 80 GLY A CA 1
ATOM 637 C C . GLY A 1 80 ? -3.076 -15.208 6.484 1.00 87.62 80 GLY A C 1
ATOM 638 O O . GLY A 1 80 ? -3.024 -14.471 5.498 1.00 87.62 80 GLY A O 1
ATOM 639 N N . ARG A 1 81 ? -2.989 -16.542 6.368 1.00 89.25 81 ARG A N 1
ATOM 640 C CA . ARG A 1 81 ? -2.833 -17.233 5.077 1.00 89.25 81 ARG A CA 1
ATOM 641 C C . ARG A 1 81 ? -4.057 -17.046 4.182 1.00 89.25 81 ARG A C 1
ATOM 643 O O . ARG A 1 81 ? -3.889 -16.745 3.001 1.00 89.25 81 ARG A O 1
ATOM 650 N N . GLU A 1 82 ? -5.259 -17.207 4.728 1.00 90.75 82 GLU A N 1
ATOM 651 C CA . GLU A 1 82 ? -6.515 -16.991 3.999 1.00 90.75 82 GLU A CA 1
ATOM 652 C C . GLU A 1 82 ? -6.669 -15.525 3.592 1.00 90.75 82 GLU A C 1
ATOM 654 O O . GLU A 1 82 ? -6.997 -15.238 2.442 1.00 90.75 82 GLU A O 1
ATOM 659 N N . LEU A 1 83 ? -6.336 -14.587 4.484 1.00 90.00 83 LEU A N 1
ATOM 660 C CA . LEU A 1 83 ? -6.339 -13.158 4.175 1.00 90.00 83 LEU A CA 1
ATOM 661 C C . LEU A 1 83 ? -5.366 -12.823 3.033 1.00 90.00 83 LEU A C 1
ATOM 663 O O . LEU A 1 83 ? -5.714 -12.072 2.121 1.00 90.00 83 LEU A O 1
ATOM 667 N N . GLY A 1 84 ? -4.166 -13.406 3.054 1.00 90.69 84 GLY A N 1
ATOM 668 C CA . GLY A 1 84 ? -3.176 -13.257 1.989 1.00 90.69 84 GLY A CA 1
ATOM 669 C C . GLY A 1 84 ? -3.637 -13.855 0.662 1.00 90.69 84 GLY A C 1
ATOM 670 O O . GLY A 1 84 ? -3.436 -13.245 -0.386 1.00 90.69 84 GLY A O 1
ATOM 671 N N . ALA A 1 85 ? -4.294 -15.017 0.689 1.00 92.00 85 ALA A N 1
ATOM 672 C CA . ALA A 1 85 ? -4.877 -15.630 -0.503 1.00 92.00 85 ALA A CA 1
ATOM 673 C C . ALA A 1 85 ? -6.010 -14.768 -1.086 1.00 92.00 85 ALA A C 1
ATOM 675 O O . ALA A 1 85 ? -6.025 -14.503 -2.288 1.00 92.00 85 ALA A O 1
ATOM 676 N N . LEU A 1 86 ? -6.904 -14.251 -0.236 1.00 92.12 86 LEU A N 1
ATOM 677 C CA . LEU A 1 86 ? -7.953 -13.314 -0.641 1.00 92.12 86 LEU A CA 1
ATOM 678 C C . LEU A 1 86 ? -7.363 -12.040 -1.248 1.00 92.12 86 LEU A C 1
ATOM 680 O O . LEU A 1 86 ? -7.837 -11.589 -2.291 1.00 92.12 86 LEU A O 1
ATOM 684 N N . ALA A 1 87 ? -6.314 -11.481 -0.640 1.00 92.50 87 ALA A N 1
ATOM 685 C CA . ALA A 1 87 ? -5.643 -10.301 -1.166 1.00 92.50 87 ALA A CA 1
ATOM 686 C C . ALA A 1 87 ? -5.012 -10.569 -2.539 1.00 92.50 87 ALA A C 1
ATOM 688 O O . ALA A 1 87 ? -5.291 -9.827 -3.477 1.00 92.50 87 ALA A O 1
ATOM 689 N N . ARG A 1 88 ? -4.245 -11.657 -2.688 1.00 93.38 88 ARG A N 1
ATOM 690 C CA . ARG A 1 88 ? -3.617 -12.050 -3.965 1.00 93.38 88 ARG A CA 1
ATOM 691 C C . ARG A 1 88 ? -4.619 -12.397 -5.060 1.00 93.38 88 ARG A C 1
ATOM 693 O O . ARG A 1 88 ? -4.315 -12.224 -6.229 1.00 93.38 88 ARG A O 1
ATOM 700 N N . SER A 1 89 ? -5.824 -12.829 -4.698 1.00 94.50 89 SER A N 1
ATOM 701 C CA . SER A 1 89 ? -6.891 -13.070 -5.674 1.00 94.50 89 SER A CA 1
ATOM 702 C C . SER A 1 89 ? -7.437 -11.785 -6.318 1.00 94.50 89 SER A C 1
ATOM 704 O O . SER A 1 89 ? -8.227 -11.851 -7.260 1.00 94.50 89 SER A O 1
ATOM 706 N N . ALA A 1 90 ? -7.076 -10.608 -5.795 1.00 95.94 90 ALA A N 1
ATOM 707 C CA . ALA A 1 90 ? -7.445 -9.341 -6.397 1.00 95.94 90 ALA A CA 1
ATOM 708 C C . ALA A 1 90 ? -6.587 -9.065 -7.633 1.00 95.94 90 ALA A C 1
ATOM 710 O O . ALA A 1 90 ? -5.365 -8.993 -7.558 1.00 95.94 90 ALA A O 1
ATOM 711 N N . VAL A 1 91 ? -7.273 -8.822 -8.744 1.00 96.81 91 VAL A N 1
ATOM 712 C CA . VAL A 1 91 ? -6.688 -8.362 -10.001 1.00 96.81 91 VAL A CA 1
ATOM 713 C C . VAL A 1 91 ? -7.197 -6.954 -10.265 1.00 96.81 91 VAL A C 1
ATOM 715 O O . VAL A 1 91 ? -8.366 -6.646 -10.000 1.00 96.81 91 VAL A O 1
ATOM 718 N N . ALA A 1 92 ? -6.331 -6.080 -10.760 1.00 97.44 92 ALA A N 1
ATOM 719 C CA . ALA A 1 92 ? -6.702 -4.771 -11.272 1.00 97.44 92 ALA A CA 1
ATOM 720 C C . ALA A 1 92 ? -6.083 -4.547 -12.648 1.00 97.44 92 ALA A C 1
ATOM 722 O O . ALA A 1 92 ? -5.140 -5.225 -13.031 1.00 97.44 92 ALA A O 1
ATOM 723 N N . PHE A 1 93 ? -6.610 -3.562 -13.365 1.00 97.56 93 PHE A N 1
ATOM 724 C CA . PHE A 1 93 ? -6.063 -3.126 -14.640 1.00 97.56 93 PHE A CA 1
ATOM 725 C C . PHE A 1 93 ? -5.708 -1.650 -14.542 1.00 97.56 93 PHE A C 1
ATOM 727 O O . PHE A 1 93 ? -6.455 -0.860 -13.942 1.00 97.56 93 PHE A O 1
ATOM 734 N N . SER A 1 94 ? -4.562 -1.276 -15.102 1.00 95.88 94 SER A N 1
ATOM 735 C CA . SER A 1 94 ? -4.159 0.115 -15.186 1.00 95.88 94 SER A CA 1
ATOM 736 C C . SER A 1 94 ? -5.208 0.897 -15.952 1.00 95.88 94 SER A C 1
ATOM 738 O O . SER A 1 94 ? -5.614 0.539 -17.056 1.00 95.88 94 SER A O 1
ATOM 740 N N . LYS A 1 95 ? -5.611 2.033 -15.390 1.00 94.12 95 LYS A N 1
ATOM 741 C CA . LYS A 1 95 ? -6.520 2.941 -16.088 1.00 94.12 95 LYS A CA 1
ATOM 742 C C . LYS A 1 95 ? -5.852 3.647 -17.264 1.00 94.12 95 LYS A C 1
ATOM 744 O O . LYS A 1 95 ? -6.558 4.316 -17.997 1.00 94.12 95 LYS A O 1
ATOM 749 N N . VAL A 1 96 ? -4.525 3.572 -17.393 1.00 94.50 96 VAL A N 1
ATOM 750 C CA . VAL A 1 96 ? -3.754 4.342 -18.376 1.00 94.50 96 VAL A CA 1
ATOM 751 C C . VAL A 1 96 ? -3.477 3.542 -19.642 1.00 94.50 96 VAL A C 1
ATOM 753 O O . VAL A 1 96 ? -3.642 4.073 -20.735 1.00 94.50 96 VAL A O 1
ATOM 756 N N . ASP A 1 97 ? -3.038 2.297 -19.487 1.00 91.50 97 ASP A N 1
ATOM 757 C CA . ASP A 1 97 ? -2.594 1.433 -20.588 1.00 91.50 97 ASP A CA 1
ATOM 758 C C . ASP A 1 97 ? -3.271 0.052 -20.577 1.00 91.50 97 ASP A C 1
ATOM 760 O O . ASP A 1 97 ? -2.990 -0.772 -21.440 1.00 91.50 97 ASP A O 1
ATOM 764 N N . GLY A 1 98 ? -4.180 -0.210 -19.629 1.00 95.38 98 GLY A N 1
ATOM 765 C CA . GLY A 1 98 ? -4.902 -1.479 -19.536 1.00 95.38 98 GLY A CA 1
ATOM 766 C C . GLY A 1 98 ? -4.067 -2.657 -19.035 1.00 95.38 98 GLY A C 1
ATOM 767 O O . GLY A 1 98 ? -4.605 -3.757 -18.946 1.00 95.38 98 GLY A O 1
ATOM 768 N N . SER A 1 99 ? -2.793 -2.452 -18.679 1.00 94.94 99 SER A N 1
ATOM 769 C CA . SER A 1 99 ? -1.932 -3.516 -18.153 1.00 94.94 99 SER A CA 1
ATOM 770 C C . SER A 1 99 ? -2.499 -4.133 -16.875 1.00 94.94 99 SER A C 1
ATOM 772 O O . SER A 1 99 ? -3.105 -3.446 -16.047 1.00 94.94 99 SER A O 1
ATOM 774 N N . GLU A 1 100 ? -2.314 -5.439 -16.710 1.00 96.94 100 GLU A N 1
ATOM 775 C CA . GLU A 1 100 ? -2.717 -6.139 -15.495 1.00 96.94 100 GLU A CA 1
ATOM 776 C C . GLU A 1 100 ? -1.793 -5.774 -14.324 1.00 96.94 100 GLU A C 1
ATOM 778 O O . GLU A 1 100 ? -0.578 -5.650 -14.471 1.00 96.94 100 GLU A O 1
ATOM 783 N N . VAL A 1 101 ? -2.383 -5.604 -13.143 1.00 96.56 101 VAL A N 1
ATOM 784 C CA . VAL A 1 101 ? -1.688 -5.262 -11.903 1.00 96.56 101 VAL A CA 1
ATOM 785 C C . VAL A 1 101 ? -2.137 -6.237 -10.823 1.00 96.56 101 VAL A C 1
ATOM 787 O O . VAL A 1 101 ? -3.318 -6.278 -10.467 1.00 96.56 101 VAL A O 1
ATOM 790 N N . VAL A 1 102 ? -1.185 -7.000 -10.287 1.00 96.06 102 VAL A N 1
ATOM 791 C CA . VAL A 1 102 ? -1.407 -8.054 -9.286 1.00 96.06 102 VAL A CA 1
ATOM 792 C C . VAL A 1 102 ? -0.398 -7.957 -8.148 1.00 96.06 102 VAL A C 1
ATOM 794 O O . VAL A 1 102 ? 0.662 -7.350 -8.286 1.00 96.06 102 VAL A O 1
ATOM 797 N N . TRP A 1 103 ? -0.729 -8.549 -7.002 1.00 94.62 103 TRP A N 1
ATOM 798 C CA . TRP A 1 103 ? 0.230 -8.685 -5.909 1.00 94.62 103 TRP A CA 1
ATOM 799 C C . TRP A 1 103 ? 1.278 -9.743 -6.246 1.00 94.62 103 TRP A C 1
ATOM 801 O O . TRP A 1 103 ? 0.949 -10.789 -6.801 1.00 94.62 103 TRP A O 1
ATOM 811 N N . GLY A 1 104 ? 2.522 -9.490 -5.844 1.00 90.25 104 GLY A N 1
ATOM 812 C CA . GLY A 1 104 ? 3.569 -10.505 -5.871 1.00 90.25 104 GLY A CA 1
ATOM 813 C C . GLY A 1 104 ? 3.352 -11.612 -4.831 1.00 90.25 104 GLY A C 1
ATOM 814 O O . GLY A 1 104 ? 2.384 -11.627 -4.066 1.00 90.25 104 GLY A O 1
ATOM 815 N N . GLU A 1 105 ? 4.299 -12.542 -4.785 1.00 87.56 105 GLU A N 1
ATOM 816 C CA . GLU A 1 105 ? 4.218 -13.728 -3.924 1.00 87.56 105 GLU A CA 1
ATOM 817 C C . GLU A 1 105 ? 4.605 -13.450 -2.466 1.00 87.56 105 GLU A C 1
ATOM 819 O O . GLU A 1 105 ? 4.121 -14.120 -1.551 1.00 87.56 105 GLU A O 1
ATOM 824 N N . GLN A 1 106 ? 5.457 -12.447 -2.238 1.00 86.50 106 GLN A N 1
ATOM 825 C CA . GLN A 1 106 ? 5.944 -12.099 -0.906 1.00 86.50 106 GLN A CA 1
ATOM 826 C C . GLN A 1 106 ? 4.813 -11.537 -0.043 1.00 86.50 106 GLN A C 1
ATOM 828 O O . GLN A 1 106 ? 4.163 -10.552 -0.391 1.00 86.50 106 GLN A O 1
ATOM 833 N N . PHE A 1 107 ? 4.581 -12.169 1.105 1.00 85.62 107 PHE A N 1
ATOM 834 C CA . PHE A 1 107 ? 3.514 -11.798 2.021 1.00 85.62 107 PHE A CA 1
ATOM 835 C C . PHE A 1 107 ? 3.851 -12.231 3.445 1.00 85.62 107 PHE A C 1
ATOM 837 O O . PHE A 1 107 ? 4.187 -13.390 3.682 1.00 85.62 107 PHE A O 1
ATOM 844 N N . THR A 1 108 ? 3.661 -11.314 4.389 1.00 87.69 108 THR A N 1
ATOM 845 C CA . THR A 1 108 ? 3.760 -11.583 5.825 1.00 87.69 108 THR A CA 1
ATOM 846 C C . THR A 1 108 ? 2.513 -11.043 6.504 1.00 87.69 108 THR A C 1
ATOM 848 O O . THR A 1 108 ? 2.110 -9.905 6.257 1.00 87.69 108 THR A O 1
ATOM 851 N N . CYS A 1 109 ? 1.904 -11.844 7.373 1.00 89.06 109 CYS A N 1
ATOM 852 C CA . CYS A 1 109 ? 0.753 -11.430 8.161 1.00 89.06 109 CYS A CA 1
ATOM 853 C C . CYS A 1 109 ? 0.891 -11.945 9.584 1.00 89.06 109 CYS A C 1
ATOM 855 O O . CYS A 1 109 ? 0.923 -13.151 9.813 1.00 89.06 109 CYS A O 1
ATOM 857 N N . ASP A 1 110 ? 0.957 -11.001 10.517 1.00 85.19 110 ASP A N 1
ATOM 858 C CA . ASP A 1 110 ? 0.957 -11.287 11.941 1.00 85.19 110 ASP A CA 1
ATOM 859 C C . ASP A 1 110 ? -0.453 -11.096 12.497 1.00 85.19 110 ASP A C 1
ATOM 861 O O . ASP A 1 110 ? -1.061 -10.030 12.349 1.00 85.19 110 ASP A O 1
ATOM 865 N N . GLU A 1 111 ? -0.954 -12.107 13.195 1.00 83.00 111 GLU A N 1
ATOM 866 C CA . GLU A 1 111 ? -2.241 -12.043 13.875 1.00 83.00 111 GLU A CA 1
ATOM 867 C C . GLU A 1 111 ? -2.064 -11.540 15.311 1.00 83.00 111 GLU A C 1
ATOM 869 O O . GLU A 1 111 ? -1.176 -11.966 16.058 1.00 83.00 111 GLU A O 1
ATOM 874 N N . PHE A 1 112 ? -2.925 -10.616 15.737 1.00 76.50 112 PHE A N 1
ATOM 875 C CA . PHE A 1 112 ? -2.960 -10.182 17.127 1.00 76.50 112 PHE A CA 1
ATOM 876 C C . PHE A 1 112 ? -4.364 -9.783 17.565 1.00 76.50 112 PHE A C 1
ATOM 878 O O . PHE A 1 112 ? -5.204 -9.355 16.775 1.00 76.50 112 PHE A O 1
ATOM 885 N N . ARG A 1 113 ? -4.606 -9.916 18.869 1.00 72.31 113 ARG A N 1
ATOM 886 C CA . ARG A 1 113 ? -5.881 -9.589 19.501 1.00 72.31 113 ARG A CA 1
ATOM 887 C C . ARG A 1 113 ? -5.838 -8.175 20.068 1.00 72.31 113 ARG A C 1
ATOM 889 O O . ARG A 1 113 ? -4.811 -7.716 20.562 1.00 72.31 113 ARG A O 1
ATOM 896 N N . ALA A 1 114 ? -6.973 -7.489 19.984 1.00 63.12 114 ALA A N 1
ATOM 897 C CA . ALA A 1 114 ? -7.195 -6.183 20.599 1.00 63.12 114 ALA A CA 1
ATOM 898 C C . ALA A 1 114 ? -7.944 -6.330 21.939 1.00 63.12 114 ALA A C 1
ATOM 900 O O . ALA A 1 114 ? -8.877 -5.587 22.221 1.00 63.12 114 ALA A O 1
ATOM 901 N N . ASP A 1 115 ? -7.584 -7.319 22.755 1.00 55.78 115 ASP A N 1
ATOM 902 C CA . ASP A 1 115 ? -8.224 -7.644 24.039 1.00 55.78 115 ASP A CA 1
ATOM 903 C C . ASP A 1 115 ? -7.651 -6.839 25.218 1.00 55.78 115 ASP A C 1
ATOM 905 O O . ASP A 1 115 ? -7.423 -7.353 26.304 1.00 55.78 115 ASP A O 1
ATOM 909 N N . GLY A 1 116 ? -7.444 -5.534 25.018 1.00 52.31 116 GLY A N 1
ATOM 910 C CA . GLY A 1 116 ? -6.931 -4.631 26.057 1.00 52.31 116 GLY A CA 1
ATOM 911 C C . GLY A 1 116 ? -5.414 -4.425 26.024 1.00 52.31 116 GLY A C 1
ATOM 912 O O . GLY A 1 116 ? -4.920 -3.470 26.618 1.00 52.31 116 GLY A O 1
ATOM 913 N N . ALA A 1 117 ? -4.671 -5.196 25.224 1.00 51.03 117 ALA A N 1
ATOM 914 C CA . ALA A 1 117 ? -3.272 -4.916 24.897 1.00 51.03 117 ALA A CA 1
ATOM 915 C C . ALA A 1 117 ? -3.151 -3.772 23.869 1.00 51.03 117 ALA A C 1
ATOM 917 O O . ALA A 1 117 ? -2.564 -3.927 22.795 1.00 51.03 117 ALA A O 1
ATOM 918 N N . GLY A 1 118 ? -3.700 -2.594 24.197 1.00 54.44 118 GLY A N 1
ATOM 919 C CA . GLY A 1 118 ? -3.572 -1.379 23.387 1.00 54.44 118 GLY A CA 1
ATOM 920 C C . GLY A 1 118 ? -2.116 -1.098 23.003 1.00 54.44 118 GLY A C 1
ATOM 921 O O . GLY A 1 118 ? -1.860 -0.640 21.895 1.00 54.44 118 GLY A O 1
ATOM 922 N N . ALA A 1 119 ? -1.162 -1.498 23.850 1.00 57.56 119 ALA A N 1
ATOM 923 C CA . ALA A 1 119 ? 0.271 -1.439 23.589 1.00 57.56 119 ALA A CA 1
ATOM 924 C C . ALA A 1 119 ? 0.706 -2.151 22.294 1.00 57.56 119 ALA A C 1
ATOM 926 O O . ALA A 1 119 ? 1.523 -1.597 21.567 1.00 57.56 119 ALA A O 1
ATOM 927 N N . LYS A 1 120 ? 0.155 -3.327 21.946 1.00 62.22 120 LYS A N 1
ATOM 928 C CA . LYS A 1 120 ? 0.563 -4.067 20.733 1.00 62.22 120 LYS A CA 1
ATOM 929 C C . LYS A 1 120 ? -0.017 -3.440 19.462 1.00 62.22 120 LYS A C 1
ATOM 931 O O . LYS A 1 120 ? 0.691 -3.307 18.469 1.00 62.22 120 LYS A O 1
ATOM 936 N N . ALA A 1 121 ? -1.266 -2.974 19.509 1.00 62.69 121 ALA A N 1
ATOM 937 C CA . ALA A 1 121 ? -1.881 -2.226 18.409 1.00 62.69 121 ALA A CA 1
ATOM 938 C C . ALA A 1 121 ? -1.203 -0.860 18.192 1.00 62.69 121 ALA A C 1
ATOM 940 O O . ALA A 1 121 ? -0.933 -0.475 17.055 1.00 62.69 121 ALA A O 1
ATOM 941 N N . ILE A 1 122 ? -0.882 -0.152 19.282 1.00 63.47 122 ILE A N 1
ATOM 942 C CA . ILE A 1 122 ? -0.092 1.085 19.261 1.00 63.47 122 ILE A CA 1
ATOM 943 C C . ILE A 1 122 ? 1.306 0.799 18.719 1.00 63.47 122 ILE A C 1
ATOM 945 O O . ILE A 1 122 ? 1.765 1.539 17.866 1.00 63.47 122 ILE A O 1
ATOM 949 N N . TRP A 1 123 ? 1.959 -0.290 19.128 1.00 67.69 123 TRP A N 1
ATOM 950 C CA . TRP A 1 123 ? 3.279 -0.668 18.625 1.00 67.69 123 TRP A CA 1
ATOM 951 C C . TRP A 1 123 ? 3.275 -0.991 17.130 1.00 67.69 123 TRP A C 1
ATOM 953 O O . TRP A 1 123 ? 4.142 -0.504 16.411 1.00 67.69 123 TRP A O 1
ATOM 963 N N . TYR A 1 124 ? 2.293 -1.748 16.630 1.00 66.38 124 TYR A N 1
ATOM 964 C CA . TYR A 1 124 ? 2.166 -2.006 15.191 1.00 66.38 124 TYR A CA 1
ATOM 965 C C . TYR A 1 124 ? 1.844 -0.738 14.409 1.00 66.38 124 TYR A C 1
ATOM 967 O O . TYR A 1 124 ? 2.354 -0.563 13.306 1.00 66.38 124 TYR A O 1
ATOM 975 N N . LEU A 1 125 ? 1.053 0.176 14.976 1.00 66.25 125 LEU A N 1
ATOM 976 C CA . LEU A 1 125 ? 0.860 1.485 14.372 1.00 66.25 125 LEU A CA 1
ATOM 977 C C . LEU A 1 125 ? 2.150 2.306 14.397 1.00 66.25 125 LEU A C 1
ATOM 979 O O . LEU A 1 125 ? 2.475 2.905 13.386 1.00 66.25 125 LEU A O 1
ATOM 983 N N . SER A 1 126 ? 2.906 2.314 15.493 1.00 65.31 126 SER A N 1
ATOM 984 C CA . SER A 1 126 ? 4.212 2.969 15.570 1.00 65.31 126 SER A CA 1
ATOM 985 C C . SER A 1 126 ? 5.185 2.363 14.570 1.00 65.31 126 SER A C 1
ATOM 987 O O . SER A 1 126 ? 5.924 3.103 13.943 1.00 65.31 126 SER A O 1
ATOM 989 N N . LYS A 1 127 ? 5.150 1.047 14.332 1.00 67.31 127 LYS A N 1
ATOM 990 C CA . LYS A 1 127 ? 5.885 0.407 13.234 1.00 67.31 127 LYS A CA 1
ATOM 991 C C . LYS A 1 127 ? 5.406 0.897 11.871 1.00 67.31 127 LYS A C 1
ATOM 993 O O . LYS A 1 127 ? 6.228 1.334 11.078 1.00 67.31 127 LYS A O 1
ATOM 998 N N . ALA A 1 128 ? 4.096 0.894 11.633 1.00 61.62 128 ALA A N 1
ATOM 999 C CA . ALA A 1 128 ? 3.500 1.370 10.390 1.00 61.62 128 ALA A CA 1
ATOM 1000 C C . ALA A 1 128 ? 3.790 2.859 10.128 1.00 61.62 128 ALA A C 1
ATOM 1002 O O . ALA A 1 128 ? 4.012 3.255 8.995 1.00 61.62 128 ALA A O 1
ATOM 1003 N N . LEU A 1 129 ? 3.830 3.689 11.169 1.00 61.50 129 LEU A N 1
ATOM 1004 C CA . LEU A 1 129 ? 4.217 5.097 11.101 1.00 61.50 129 LEU A CA 1
ATOM 1005 C C . LEU A 1 129 ? 5.737 5.267 10.996 1.00 61.50 129 LEU A C 1
ATOM 1007 O O . LEU A 1 129 ? 6.191 6.168 10.307 1.00 61.50 129 LEU A O 1
ATOM 1011 N N . ASN A 1 130 ? 6.536 4.396 11.610 1.00 59.28 130 ASN A N 1
ATOM 1012 C CA . ASN A 1 130 ? 7.986 4.394 11.425 1.00 59.28 130 ASN A CA 1
ATOM 1013 C C . ASN A 1 130 ? 8.354 4.076 9.974 1.00 59.28 130 ASN A C 1
ATOM 1015 O O . ASN A 1 130 ? 9.314 4.647 9.478 1.00 59.28 130 ASN A O 1
ATOM 1019 N N . TYR A 1 131 ? 7.577 3.247 9.276 1.00 61.00 131 TYR A N 1
ATOM 1020 C CA . TYR A 1 131 ? 7.711 3.061 7.829 1.00 61.00 131 TYR A CA 1
ATOM 1021 C C . TYR A 1 131 ? 7.486 4.378 7.060 1.00 61.00 131 TYR A C 1
ATOM 1023 O O . TYR A 1 131 ? 8.262 4.719 6.176 1.00 61.00 131 TYR A O 1
ATOM 1031 N N . VAL A 1 132 ? 6.524 5.209 7.485 1.00 51.69 132 VAL A N 1
ATOM 1032 C CA . VAL A 1 132 ? 6.336 6.575 6.942 1.00 51.69 132 VAL A CA 1
ATOM 1033 C C . VAL A 1 132 ? 7.518 7.500 7.239 1.00 51.69 132 VAL A C 1
ATOM 1035 O O . VAL A 1 132 ? 7.811 8.388 6.448 1.00 51.69 132 VAL A O 1
ATOM 1038 N N . LEU A 1 133 ? 8.175 7.341 8.389 1.00 44.44 133 LEU A N 1
ATOM 1039 C CA . LEU A 1 133 ? 9.303 8.191 8.783 1.00 44.44 133 LEU A CA 1
ATOM 1040 C C . LEU A 1 133 ? 10.622 7.757 8.133 1.00 44.44 133 LEU A C 1
ATOM 1042 O O . LEU A 1 133 ? 11.460 8.615 7.845 1.00 44.44 133 LEU A O 1
ATOM 1046 N N . LYS A 1 134 ? 10.794 6.459 7.852 1.00 51.78 134 LYS A N 1
ATOM 1047 C CA . LYS A 1 134 ? 11.939 5.923 7.099 1.00 51.78 134 LYS A CA 1
ATOM 1048 C C . LYS A 1 134 ? 12.012 6.499 5.683 1.00 51.78 134 LYS A C 1
ATOM 1050 O O . LYS A 1 134 ? 13.108 6.812 5.231 1.00 51.78 134 LYS A O 1
ATOM 1055 N N . ASP A 1 135 ? 10.864 6.790 5.070 1.00 47.56 135 ASP A N 1
ATOM 1056 C CA . ASP A 1 135 ? 10.749 7.506 3.788 1.00 47.56 135 ASP A CA 1
ATOM 1057 C C . ASP A 1 135 ? 11.355 8.925 3.793 1.00 47.56 135 ASP A C 1
ATOM 1059 O O . ASP A 1 135 ? 11.595 9.505 2.732 1.00 47.56 135 ASP A O 1
ATOM 1063 N N . THR A 1 136 ? 11.603 9.509 4.970 1.00 38.47 136 THR A N 1
ATOM 1064 C CA . THR A 1 136 ? 12.140 10.874 5.121 1.00 38.47 136 THR A CA 1
ATOM 1065 C C . THR A 1 136 ? 13.631 10.943 5.458 1.00 38.47 136 THR A C 1
ATOM 1067 O O . THR A 1 136 ? 14.180 12.044 5.494 1.00 38.47 136 THR A O 1
ATOM 1070 N N . ALA A 1 137 ? 14.316 9.810 5.640 1.00 32.62 137 ALA A N 1
ATOM 1071 C CA . ALA A 1 137 ? 15.751 9.780 5.916 1.00 32.62 137 ALA A CA 1
ATOM 1072 C C . ALA A 1 137 ? 16.539 9.369 4.661 1.00 32.62 137 ALA A C 1
ATOM 1074 O O . ALA A 1 137 ? 16.785 8.196 4.391 1.00 32.62 137 ALA A O 1
ATOM 1075 N N . ARG A 1 138 ? 16.937 10.377 3.878 1.00 44.59 138 ARG A N 1
ATOM 1076 C CA . ARG A 1 138 ? 17.963 10.265 2.833 1.00 44.59 138 ARG A CA 1
ATOM 1077 C C . ARG A 1 138 ? 19.301 9.887 3.471 1.00 44.59 138 ARG A C 1
ATOM 1079 O O . ARG A 1 138 ? 20.041 10.768 3.889 1.00 44.59 138 ARG A O 1
ATOM 1086 N N . GLU A 1 139 ? 19.644 8.607 3.453 1.00 47.97 139 GLU A N 1
ATOM 1087 C CA . GLU A 1 139 ? 21.024 8.150 3.638 1.00 47.97 139 GLU A CA 1
ATOM 1088 C C . GLU A 1 139 ? 21.365 7.082 2.595 1.00 47.97 139 GLU A C 1
ATOM 1090 O O . GLU A 1 139 ? 21.323 5.883 2.843 1.00 47.97 139 GLU A O 1
ATOM 1095 N N . ALA A 1 140 ? 21.694 7.546 1.389 1.00 46.12 140 ALA A N 1
ATOM 1096 C CA . ALA A 1 140 ? 22.456 6.781 0.406 1.00 46.12 140 ALA A CA 1
ATOM 1097 C C . ALA A 1 140 ? 23.264 7.779 -0.435 1.00 46.12 140 ALA A C 1
ATOM 1099 O O . ALA A 1 140 ? 22.847 8.222 -1.507 1.00 46.12 140 ALA A O 1
ATOM 1100 N N . GLY A 1 141 ? 24.385 8.232 0.126 1.00 55.75 141 GLY A N 1
ATOM 1101 C CA . GLY A 1 141 ? 25.353 9.084 -0.556 1.00 55.75 141 GLY A CA 1
ATOM 1102 C C . GLY A 1 141 ? 26.387 8.231 -1.286 1.00 55.75 141 GLY A C 1
ATOM 1103 O O . GLY A 1 141 ? 27.326 7.763 -0.650 1.00 55.75 141 GLY A O 1
ATOM 1104 N N . GLY A 1 142 ? 26.204 8.068 -2.603 1.00 62.12 142 GLY A N 1
ATOM 1105 C CA . GLY A 1 142 ? 27.120 7.387 -3.525 1.00 62.12 142 GLY A CA 1
ATOM 1106 C C . GLY A 1 142 ? 26.679 7.506 -4.993 1.00 62.12 142 GLY A C 1
ATOM 1107 O O . GLY A 1 142 ? 25.521 7.819 -5.280 1.00 62.12 142 GLY A O 1
ATOM 1108 N N . GLY A 1 143 ? 27.583 7.251 -5.948 1.00 68.12 143 GLY A N 1
ATOM 1109 C CA . GLY A 1 143 ? 27.306 7.405 -7.390 1.00 68.12 143 GLY A CA 1
ATOM 1110 C C . GLY A 1 143 ? 26.204 6.478 -7.925 1.00 68.12 143 GLY A C 1
ATOM 1111 O O . GLY A 1 143 ? 25.378 6.901 -8.733 1.00 68.12 143 GLY A O 1
ATOM 1112 N N . ALA A 1 144 ? 26.125 5.240 -7.426 1.00 71.81 144 ALA A N 1
ATOM 1113 C CA . ALA A 1 144 ? 25.104 4.270 -7.832 1.00 71.81 144 ALA A CA 1
ATOM 1114 C C . ALA A 1 144 ? 23.679 4.697 -7.426 1.00 71.81 144 ALA A C 1
ATOM 1116 O O . ALA A 1 144 ? 22.745 4.564 -8.217 1.00 71.81 144 ALA A O 1
ATOM 1117 N N . ALA A 1 145 ? 23.518 5.279 -6.233 1.00 73.38 145 ALA A N 1
ATOM 1118 C CA . ALA A 1 145 ? 22.249 5.839 -5.765 1.00 73.38 145 ALA A CA 1
ATOM 1119 C C . ALA A 1 145 ? 21.777 7.001 -6.640 1.00 73.38 145 ALA A C 1
ATOM 1121 O O . ALA A 1 145 ? 20.600 7.066 -6.999 1.00 73.38 145 ALA A O 1
ATOM 1122 N N . TRP A 1 146 ? 22.696 7.874 -7.055 1.00 77.25 146 TRP A N 1
ATOM 1123 C CA . TRP A 1 146 ? 22.364 8.960 -7.971 1.00 77.25 146 TRP A CA 1
ATOM 1124 C C . TRP A 1 146 ? 21.903 8.437 -9.338 1.00 77.25 146 TRP A C 1
ATOM 1126 O O . TRP A 1 146 ? 20.857 8.861 -9.827 1.00 77.25 146 TRP A O 1
ATOM 1136 N N . VAL A 1 147 ? 22.621 7.467 -9.920 1.00 82.06 147 VAL A N 1
ATOM 1137 C CA . VAL A 1 147 ? 22.233 6.834 -11.194 1.00 82.06 147 VAL A CA 1
ATOM 1138 C C . VAL A 1 147 ? 20.863 6.164 -11.083 1.00 82.06 147 VAL A C 1
ATOM 1140 O O . VAL A 1 147 ? 20.023 6.337 -11.967 1.00 82.06 147 VAL A O 1
ATOM 1143 N N . HIS A 1 148 ? 20.606 5.440 -9.992 1.00 85.31 148 HIS A N 1
ATOM 1144 C CA . HIS A 1 148 ? 19.320 4.792 -9.754 1.00 85.31 148 HIS A CA 1
ATOM 1145 C C . HIS A 1 148 ? 18.172 5.812 -9.676 1.00 85.31 148 HIS A C 1
ATOM 1147 O O . HIS A 1 148 ? 17.173 5.681 -10.385 1.00 85.31 148 HIS A O 1
ATOM 1153 N N . VAL A 1 149 ? 18.331 6.873 -8.880 1.00 83.81 149 VAL A N 1
ATOM 1154 C CA . VAL A 1 149 ? 17.327 7.941 -8.746 1.00 83.81 149 VAL A CA 1
ATOM 1155 C C . VAL A 1 149 ? 17.106 8.676 -10.072 1.00 83.81 149 VAL A C 1
ATOM 1157 O O . VAL A 1 149 ? 15.963 8.961 -10.432 1.00 83.81 149 VAL A O 1
ATOM 1160 N N . ALA A 1 150 ? 18.170 8.948 -10.833 1.00 84.31 150 ALA A N 1
ATOM 1161 C CA . ALA A 1 150 ? 18.071 9.569 -12.151 1.00 84.31 150 ALA A CA 1
ATOM 1162 C C . ALA A 1 150 ? 17.276 8.693 -13.135 1.00 84.31 150 ALA A C 1
ATOM 1164 O O . ALA A 1 150 ? 16.385 9.197 -13.819 1.00 84.31 150 ALA A O 1
ATOM 1165 N N . ARG A 1 151 ? 17.524 7.376 -13.154 1.00 90.81 151 ARG A N 1
ATOM 1166 C CA . ARG A 1 151 ? 16.778 6.418 -13.989 1.00 90.81 151 ARG A CA 1
ATOM 1167 C C . ARG A 1 151 ? 15.313 6.289 -13.565 1.00 90.81 151 ARG A C 1
ATOM 1169 O O . ARG A 1 151 ? 14.439 6.285 -14.429 1.00 90.81 151 ARG A O 1
ATOM 1176 N N . MET A 1 152 ? 15.018 6.293 -12.261 1.00 90.62 152 MET A N 1
ATOM 1177 C CA . MET A 1 152 ? 13.636 6.363 -11.757 1.00 90.62 152 MET A CA 1
ATOM 1178 C C . MET A 1 152 ? 12.938 7.655 -12.207 1.00 90.62 152 MET A C 1
ATOM 1180 O O . MET A 1 152 ? 11.788 7.612 -12.642 1.00 90.62 152 MET A O 1
ATOM 1184 N N . HIS A 1 153 ? 13.619 8.806 -12.153 1.00 88.19 153 HIS A N 1
ATOM 1185 C CA . HIS A 1 153 ? 13.078 10.073 -12.658 1.00 88.19 153 HIS A CA 1
ATOM 1186 C C . HIS A 1 153 ? 12.828 10.040 -14.167 1.00 88.19 153 HIS A C 1
ATOM 1188 O O . HIS A 1 153 ? 11.7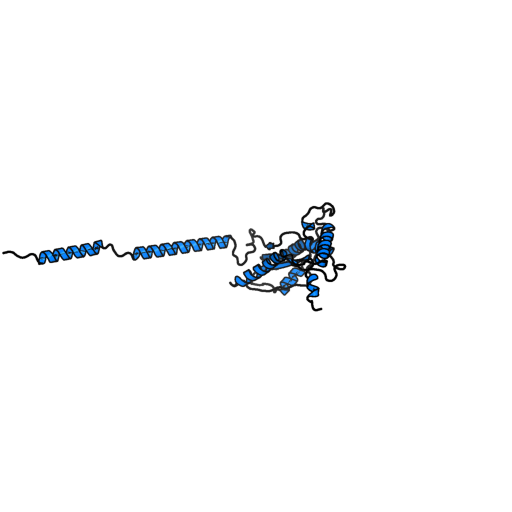76 10.502 -14.611 1.00 88.19 153 HIS A O 1
ATOM 1194 N N . GLN A 1 154 ? 13.760 9.490 -14.945 1.00 93.44 154 GLN A N 1
ATOM 1195 C CA . GLN A 1 154 ? 13.620 9.357 -16.392 1.00 93.44 154 GLN A CA 1
ATOM 1196 C C . GLN A 1 154 ? 12.415 8.478 -16.748 1.00 93.44 154 GLN A C 1
ATOM 1198 O O . GLN A 1 154 ? 11.557 8.911 -17.515 1.00 93.44 154 GLN A O 1
ATOM 1203 N N . ALA A 1 155 ? 12.293 7.296 -16.136 1.00 95.56 155 ALA A N 1
ATOM 1204 C CA . ALA A 1 155 ? 11.145 6.412 -16.333 1.00 95.56 155 ALA A CA 1
ATOM 1205 C C . ALA A 1 155 ? 9.829 7.087 -15.913 1.00 95.56 155 ALA A C 1
ATOM 1207 O O . ALA A 1 155 ? 8.839 7.048 -16.644 1.00 95.56 155 ALA A O 1
ATOM 1208 N N . ALA A 1 156 ? 9.831 7.794 -14.779 1.00 93.56 156 ALA A N 1
ATOM 1209 C CA . ALA A 1 156 ? 8.678 8.555 -14.313 1.00 93.56 156 ALA A CA 1
ATOM 1210 C C . ALA A 1 156 ? 8.259 9.661 -15.278 1.00 93.56 156 ALA A C 1
ATOM 1212 O O . ALA A 1 156 ? 7.062 9.868 -15.451 1.00 93.56 156 ALA A O 1
ATOM 1213 N N . ARG A 1 157 ? 9.207 10.352 -15.915 1.00 94.44 157 ARG A N 1
ATOM 1214 C CA . ARG A 1 157 ? 8.935 11.395 -16.914 1.00 94.44 157 ARG A CA 1
ATOM 1215 C C . ARG A 1 157 ? 8.540 10.848 -18.279 1.00 94.44 157 ARG A C 1
ATOM 1217 O O . ARG A 1 157 ? 7.828 11.541 -18.988 1.00 94.44 157 ARG A O 1
ATOM 1224 N N . ALA A 1 158 ? 8.969 9.639 -18.627 1.00 95.12 158 ALA A N 1
ATOM 1225 C CA . ALA A 1 158 ? 8.596 8.988 -19.879 1.00 95.12 158 ALA A CA 1
ATOM 1226 C C . ALA A 1 158 ? 7.212 8.321 -19.813 1.00 95.12 158 ALA A C 1
ATOM 1228 O O . ALA A 1 158 ? 6.523 8.225 -20.827 1.00 95.12 158 ALA A O 1
ATOM 1229 N N . MET A 1 159 ? 6.783 7.860 -18.633 1.00 94.88 159 MET A N 1
ATOM 1230 C CA . MET A 1 159 ? 5.495 7.181 -18.494 1.00 94.88 159 MET A CA 1
ATOM 1231 C C . MET A 1 159 ? 4.302 8.141 -18.562 1.00 94.88 159 MET A C 1
ATOM 1233 O O . MET A 1 159 ? 4.397 9.312 -18.204 1.00 94.88 159 MET A O 1
ATOM 1237 N N . ARG A 1 160 ? 3.127 7.619 -18.920 1.00 96.00 160 ARG A N 1
ATOM 1238 C CA . ARG A 1 160 ? 1.860 8.358 -18.833 1.00 96.00 160 ARG A CA 1
ATOM 1239 C C . ARG A 1 160 ? 1.261 8.235 -17.433 1.00 96.00 160 ARG A C 1
ATOM 1241 O O . ARG A 1 160 ? 1.092 7.130 -16.910 1.00 96.00 160 ARG A O 1
ATOM 1248 N N . CYS A 1 161 ? 0.893 9.364 -16.826 1.00 94.19 161 CYS A N 1
ATOM 1249 C CA . CYS A 1 161 ? 0.262 9.391 -15.505 1.00 94.19 161 CYS A CA 1
ATOM 1250 C C . CYS A 1 161 ? -1.273 9.452 -15.541 1.00 94.19 161 CYS A C 1
ATOM 1252 O O . CYS A 1 161 ? -1.879 9.517 -14.476 1.00 94.19 161 CYS A O 1
ATOM 1254 N N . SER A 1 162 ? -1.911 9.484 -16.707 1.00 94.56 162 SER A N 1
ATOM 1255 C CA . SER A 1 162 ? -3.364 9.367 -16.925 1.00 94.56 162 SER A CA 1
ATOM 1256 C C . SER A 1 162 ? -3.623 9.076 -18.417 1.00 94.56 162 SER A C 1
ATOM 1258 O O . SER A 1 162 ? -2.684 9.213 -19.210 1.00 94.56 162 SER A O 1
ATOM 1260 N N . PRO A 1 163 ? -4.844 8.683 -18.824 1.00 93.56 163 PRO A N 1
ATOM 1261 C CA . PRO A 1 163 ? -5.196 8.480 -20.237 1.00 93.56 163 PRO A CA 1
ATOM 1262 C C . PRO A 1 163 ? -5.071 9.719 -21.123 1.00 93.56 163 PRO A C 1
ATOM 1264 O O . PRO A 1 163 ? -5.024 9.582 -22.339 1.00 93.56 163 PRO A O 1
ATOM 1267 N N . GLU A 1 164 ? -5.003 10.907 -20.533 1.00 94.25 164 GLU A N 1
ATOM 1268 C CA . GLU A 1 164 ? -4.878 12.212 -21.194 1.00 94.25 164 GLU A CA 1
ATOM 1269 C C . GLU A 1 164 ? -3.472 12.803 -21.009 1.00 94.25 164 GLU A C 1
ATOM 1271 O O . GLU A 1 164 ? -3.178 13.903 -21.461 1.00 94.25 164 GLU A O 1
ATOM 1276 N N . CYS A 1 165 ? -2.586 12.092 -20.307 1.00 95.31 165 CYS A N 1
ATOM 1277 C CA . CYS A 1 165 ? -1.240 12.567 -20.033 1.00 95.31 165 CYS A CA 1
ATOM 1278 C C . CYS A 1 165 ? -0.395 12.556 -21.312 1.00 95.31 165 CYS A C 1
ATOM 1280 O O . CYS A 1 165 ? -0.218 11.505 -21.941 1.00 95.31 165 CYS A O 1
ATOM 1282 N N . GLU A 1 166 ? 0.177 13.714 -21.626 1.00 95.69 166 GLU A N 1
ATOM 1283 C CA . GLU A 1 166 ? 1.291 13.890 -22.554 1.00 95.69 166 GLU A CA 1
ATOM 1284 C C . GLU A 1 166 ? 2.589 14.040 -21.742 1.00 95.69 166 GLU A C 1
ATOM 1286 O O . GLU A 1 166 ? 2.808 15.083 -21.122 1.00 95.69 166 GLU A O 1
ATOM 1291 N N . PRO A 1 167 ? 3.457 13.013 -21.678 1.00 93.12 167 PRO A N 1
ATOM 1292 C CA . PRO A 1 167 ? 4.574 12.997 -20.727 1.00 93.12 167 PRO A CA 1
ATOM 1293 C C . PRO A 1 167 ? 5.542 14.185 -20.856 1.00 93.12 167 PRO A C 1
ATOM 1295 O O . PRO A 1 167 ? 6.044 14.681 -19.847 1.00 93.12 167 PRO A O 1
ATOM 1298 N N . ALA A 1 168 ? 5.755 14.686 -22.078 1.00 90.44 168 ALA A N 1
ATOM 1299 C CA . ALA A 1 168 ? 6.651 15.810 -22.356 1.00 90.44 168 ALA A CA 1
ATOM 1300 C C . ALA A 1 168 ? 6.191 17.140 -21.726 1.00 90.44 168 ALA A C 1
ATOM 1302 O O . ALA A 1 168 ? 7.027 17.968 -21.369 1.00 90.44 168 ALA A O 1
ATOM 1303 N N . SER A 1 169 ? 4.880 17.342 -21.567 1.00 93.50 169 SER A N 1
ATOM 1304 C CA . SER A 1 169 ? 4.276 18.594 -21.086 1.00 93.50 169 SER A CA 1
ATOM 1305 C C . SER A 1 169 ? 3.575 18.446 -19.729 1.00 93.50 169 SER A C 1
ATOM 1307 O O . SER A 1 169 ? 3.191 19.439 -19.106 1.00 93.50 169 SER A O 1
ATOM 1309 N N . CYS A 1 170 ? 3.419 17.220 -19.218 1.00 94.75 170 CYS A N 1
ATOM 1310 C CA . CYS A 1 170 ? 2.653 16.974 -18.004 1.00 94.75 170 CYS A CA 1
ATOM 1311 C C . CYS A 1 170 ? 3.371 17.458 -16.728 1.00 94.75 170 CYS A C 1
ATOM 1313 O O . CYS A 1 170 ? 4.481 17.042 -16.375 1.00 94.75 170 CYS A O 1
ATOM 1315 N N . THR A 1 171 ? 2.679 18.297 -15.956 1.00 92.69 171 THR A N 1
ATOM 1316 C CA . THR A 1 171 ? 3.164 18.871 -14.688 1.00 92.69 171 THR A CA 1
ATOM 1317 C C . THR A 1 171 ? 2.716 18.093 -13.448 1.00 92.69 171 THR A C 1
ATOM 1319 O O . THR A 1 171 ? 2.998 18.500 -12.318 1.00 92.69 171 THR A O 1
ATOM 1322 N N . SER A 1 172 ? 2.044 16.950 -13.627 1.00 92.56 172 SER A N 1
ATOM 1323 C CA . SER A 1 172 ? 1.531 16.142 -12.520 1.00 92.56 172 SER A CA 1
ATOM 1324 C C . SER A 1 172 ? 2.631 15.746 -11.531 1.00 92.56 172 SER A C 1
ATOM 1326 O O . SER A 1 172 ? 3.713 15.277 -11.902 1.00 92.56 172 SER A O 1
ATOM 1328 N N . ARG A 1 173 ? 2.317 15.837 -10.231 1.00 90.50 173 ARG A N 1
ATOM 1329 C CA . ARG A 1 173 ? 3.213 15.389 -9.150 1.00 90.50 173 ARG A CA 1
ATOM 1330 C C . ARG A 1 173 ? 3.525 13.897 -9.220 1.00 90.50 173 ARG A C 1
ATOM 1332 O O . ARG A 1 173 ? 4.506 13.468 -8.623 1.00 90.50 173 ARG A O 1
ATOM 1339 N N . THR A 1 174 ? 2.732 13.113 -9.945 1.00 91.31 174 THR A N 1
ATOM 1340 C CA . THR A 1 174 ? 2.992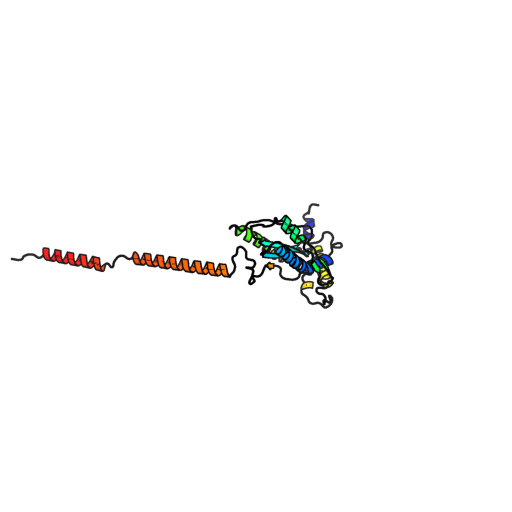 11.689 -10.168 1.00 91.31 174 THR A CA 1
ATOM 1341 C C . THR A 1 174 ? 4.352 11.455 -10.838 1.00 91.31 174 THR A C 1
ATOM 1343 O O . THR A 1 174 ? 5.083 10.566 -10.409 1.00 91.31 174 THR A O 1
ATOM 1346 N N . HIS A 1 175 ? 4.759 12.297 -11.796 1.00 91.44 175 HIS A N 1
ATOM 1347 C CA . HIS A 1 175 ? 6.083 12.196 -12.431 1.00 91.44 175 HIS A CA 1
ATOM 1348 C C . HIS A 1 175 ? 7.229 12.578 -11.482 1.00 91.44 175 HIS A C 1
ATOM 1350 O O . HIS A 1 175 ? 8.340 12.071 -11.592 1.00 91.44 175 HIS A O 1
ATOM 1356 N N . GLN A 1 176 ? 6.961 13.470 -10.525 1.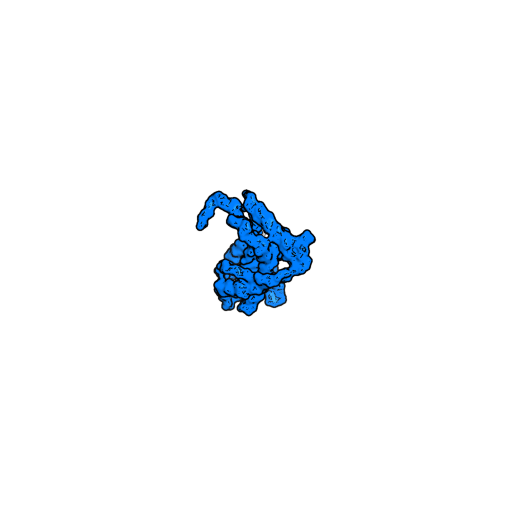00 85.12 176 GLN A N 1
ATOM 1357 C CA . GLN A 1 176 ? 7.940 13.889 -9.515 1.00 85.12 176 GLN A CA 1
ATOM 1358 C C . GLN A 1 176 ? 8.092 12.862 -8.386 1.00 85.12 176 GLN A C 1
ATOM 1360 O O . GLN A 1 176 ? 9.080 12.887 -7.663 1.00 85.12 176 GLN A O 1
ATOM 1365 N N . ARG A 1 177 ? 7.101 11.982 -8.217 1.00 88.00 177 ARG A N 1
ATOM 1366 C CA . ARG A 1 177 ? 7.017 10.989 -7.140 1.00 88.00 177 ARG A CA 1
ATOM 1367 C C . ARG A 1 177 ? 7.182 9.563 -7.656 1.00 88.00 177 ARG A C 1
ATOM 1369 O O . ARG A 1 177 ? 6.547 8.658 -7.131 1.00 88.00 177 ARG A O 1
ATOM 1376 N N . PHE A 1 178 ? 7.965 9.372 -8.715 1.00 91.00 178 PHE A N 1
ATOM 1377 C CA . PHE A 1 178 ? 8.265 8.045 -9.268 1.00 91.00 178 PHE A CA 1
ATOM 1378 C C . PHE A 1 178 ? 7.026 7.180 -9.544 1.00 91.00 178 PHE A C 1
ATOM 1380 O O . PHE A 1 178 ? 7.022 5.977 -9.304 1.00 91.00 178 PHE A O 1
ATOM 1387 N N . GLY A 1 179 ? 5.938 7.808 -9.995 1.00 91.00 179 GLY A N 1
ATOM 1388 C CA . GLY A 1 179 ? 4.666 7.142 -10.255 1.00 91.00 179 GLY A CA 1
ATOM 1389 C C . GLY A 1 179 ? 3.712 7.081 -9.067 1.00 91.00 179 GLY A C 1
ATOM 1390 O O . GLY A 1 179 ? 2.516 6.942 -9.286 1.00 91.00 179 GLY A O 1
ATOM 1391 N N . ALA A 1 180 ? 4.156 7.286 -7.827 1.00 90.31 180 ALA A N 1
ATOM 1392 C CA . ALA A 1 180 ? 3.285 7.176 -6.661 1.00 90.31 180 ALA A CA 1
ATOM 1393 C C . ALA A 1 180 ? 2.083 8.133 -6.717 1.00 90.31 180 ALA A C 1
ATOM 1395 O O . ALA A 1 180 ? 2.213 9.357 -6.869 1.00 90.31 180 ALA A O 1
ATOM 1396 N N . ARG A 1 181 ? 0.889 7.563 -6.523 1.00 84.38 181 ARG A N 1
ATOM 1397 C CA . ARG A 1 181 ? -0.368 8.303 -6.378 1.00 84.38 181 ARG A CA 1
ATOM 1398 C C . ARG A 1 181 ? -0.897 8.216 -4.948 1.00 84.38 181 ARG A C 1
ATOM 1400 O O . ARG A 1 181 ? -0.879 7.167 -4.311 1.00 84.38 181 ARG A O 1
ATOM 1407 N N . GLY A 1 182 ? -1.460 9.325 -4.476 1.00 71.94 182 GLY A N 1
ATOM 1408 C CA . GLY A 1 182 ? -2.208 9.376 -3.222 1.00 71.94 182 GLY A CA 1
ATOM 1409 C C . GLY A 1 182 ? -1.370 9.682 -1.982 1.00 71.94 182 GLY A C 1
ATOM 1410 O O . GLY A 1 182 ? -0.250 10.190 -2.050 1.00 71.94 182 GLY A O 1
ATOM 1411 N N . HIS A 1 183 ? -1.994 9.440 -0.833 1.00 77.19 183 HIS A N 1
ATOM 1412 C CA . HIS A 1 183 ? -1.408 9.680 0.477 1.00 77.19 183 HIS A CA 1
ATOM 1413 C C . HIS A 1 183 ? -0.631 8.452 0.949 1.00 77.19 183 HIS A C 1
ATOM 1415 O O . HIS A 1 183 ? -1.063 7.312 0.745 1.00 77.19 183 HIS A O 1
ATOM 1421 N N . VAL A 1 184 ? 0.471 8.720 1.648 1.00 80.25 184 VAL A N 1
ATOM 1422 C CA . VAL A 1 184 ? 1.294 7.714 2.328 1.00 80.25 184 VAL A CA 1
ATOM 1423 C C . VAL A 1 184 ? 0.444 6.870 3.281 1.00 80.25 184 VAL A C 1
ATOM 1425 O O . VAL A 1 184 ? 0.548 5.651 3.290 1.00 80.25 184 VAL A O 1
ATOM 1428 N N . VAL A 1 185 ? -0.485 7.504 4.001 1.00 83.69 185 VAL A N 1
ATOM 1429 C CA . VAL A 1 185 ? -1.422 6.829 4.905 1.00 83.69 185 VAL A CA 1
ATOM 1430 C C . VAL A 1 185 ? -2.855 6.974 4.404 1.00 83.69 185 VAL A C 1
ATOM 1432 O O . VAL A 1 185 ? -3.295 8.058 4.019 1.00 83.69 185 VAL A O 1
ATOM 1435 N N . SER A 1 186 ? -3.618 5.884 4.452 1.00 86.88 186 SER A N 1
ATOM 1436 C CA . SER A 1 186 ? -5.056 5.881 4.175 1.00 86.88 186 SER A CA 1
ATOM 1437 C C . SER A 1 186 ? -5.789 4.915 5.098 1.00 86.88 186 SER A C 1
ATOM 1439 O O . SER A 1 186 ? -5.237 3.904 5.515 1.00 86.88 186 SER A O 1
ATOM 1441 N N . ASN A 1 187 ? -7.041 5.210 5.435 1.00 89.06 187 ASN A N 1
ATOM 1442 C CA . ASN A 1 187 ? -7.826 4.364 6.325 1.00 89.06 187 ASN A CA 1
ATOM 1443 C C . ASN A 1 187 ? -9.298 4.299 5.906 1.00 89.06 187 ASN A C 1
ATOM 1445 O O . ASN A 1 187 ? -9.767 5.034 5.030 1.00 89.06 187 ASN A O 1
ATOM 1449 N N . THR A 1 188 ? -10.030 3.373 6.516 1.00 87.56 188 THR A N 1
ATOM 1450 C CA . THR A 1 188 ? -11.473 3.257 6.305 1.00 87.56 188 THR A CA 1
ATOM 1451 C C . THR A 1 188 ? -12.175 4.448 6.936 1.00 87.56 188 THR A C 1
ATOM 1453 O O . THR A 1 188 ? -12.115 4.647 8.147 1.00 87.56 188 THR A O 1
ATOM 1456 N N . ARG A 1 189 ? -12.850 5.251 6.111 1.00 85.62 189 ARG A N 1
ATOM 1457 C CA . ARG A 1 189 ? -13.596 6.419 6.582 1.00 85.62 189 ARG A CA 1
ATOM 1458 C C . ARG A 1 189 ? -14.909 6.001 7.237 1.00 85.62 189 ARG A C 1
ATOM 1460 O O . ARG A 1 189 ? -15.549 5.037 6.814 1.00 85.62 189 ARG A O 1
ATOM 1467 N N . LYS A 1 190 ? -15.323 6.775 8.238 1.00 82.12 190 LYS A N 1
ATOM 1468 C CA . LYS A 1 190 ? -16.652 6.671 8.841 1.00 82.12 190 LYS A CA 1
ATOM 1469 C C . LYS A 1 190 ? -17.727 6.984 7.796 1.00 82.12 190 LYS A C 1
ATOM 1471 O O . LYS A 1 190 ? -17.584 7.931 7.026 1.00 82.12 190 LYS A O 1
ATOM 1476 N N . THR A 1 191 ? -18.810 6.218 7.805 1.00 83.00 191 THR A N 1
ATOM 1477 C CA . THR A 1 191 ? -20.017 6.464 6.996 1.00 83.00 191 THR A CA 1
ATOM 1478 C C . THR A 1 191 ? -21.260 6.258 7.867 1.00 83.00 191 THR A C 1
ATOM 1480 O O . THR A 1 191 ? -21.129 5.964 9.054 1.00 83.00 191 THR A O 1
ATOM 1483 N N . LYS A 1 192 ? -22.472 6.396 7.312 1.00 76.88 192 LYS A N 1
ATOM 1484 C CA . LYS A 1 192 ? -23.713 6.094 8.054 1.00 76.88 192 LYS A CA 1
ATOM 1485 C C . LYS A 1 192 ? -23.764 4.638 8.534 1.00 76.88 192 LYS A C 1
ATOM 1487 O O . LYS A 1 192 ? -24.278 4.372 9.609 1.00 76.88 192 LYS A O 1
ATOM 1492 N N . THR A 1 193 ? -23.189 3.721 7.759 1.00 76.50 193 THR A N 1
ATOM 1493 C CA . THR A 1 193 ? -23.229 2.272 8.007 1.00 76.50 193 THR A CA 1
ATOM 1494 C C . THR A 1 193 ? -21.926 1.711 8.576 1.00 76.50 193 THR A C 1
ATOM 1496 O O . THR A 1 193 ? -21.826 0.508 8.788 1.00 76.50 193 THR A O 1
ATOM 1499 N N . ARG A 1 194 ? -20.897 2.546 8.804 1.00 74.00 194 ARG A N 1
ATOM 1500 C CA . ARG A 1 194 ? -19.573 2.095 9.273 1.00 74.00 194 ARG A CA 1
ATOM 1501 C C . ARG A 1 194 ? -18.972 3.065 10.272 1.00 74.00 194 ARG A C 1
ATOM 1503 O O . ARG A 1 194 ? -18.902 4.264 10.000 1.00 74.00 194 ARG A O 1
ATOM 1510 N N . SER A 1 195 ? -18.444 2.531 11.367 1.00 73.19 195 SER A N 1
ATOM 1511 C CA . SER A 1 195 ? -17.702 3.280 12.384 1.00 73.19 195 SER A CA 1
ATOM 1512 C C . SER A 1 195 ? -16.464 3.983 11.831 1.00 73.19 195 SER A C 1
ATOM 1514 O O . SER A 1 195 ? -16.152 5.094 12.268 1.00 73.19 195 SER A O 1
ATOM 1516 N N . GLY A 1 196 ? -15.804 3.377 10.842 1.00 78.19 196 GLY A N 1
ATOM 1517 C CA . GLY A 1 196 ? -14.512 3.827 10.346 1.00 78.19 196 GLY A CA 1
ATOM 1518 C C . GLY A 1 196 ? -13.364 3.307 11.213 1.00 78.19 196 GLY A C 1
ATOM 1519 O O . GLY A 1 196 ? -13.544 2.896 12.362 1.00 78.19 196 GLY A O 1
ATOM 1520 N N . TRP A 1 197 ? -12.154 3.356 10.663 1.00 81.19 197 TRP A N 1
ATOM 1521 C CA . TRP A 1 197 ? -10.967 2.876 11.357 1.00 81.19 197 TRP A CA 1
ATOM 1522 C C . TRP A 1 197 ? -10.638 3.728 12.589 1.00 81.19 197 TRP A C 1
ATOM 1524 O O . TRP A 1 197 ? -10.613 4.959 12.535 1.00 81.19 197 TRP A O 1
ATOM 1534 N N . SER A 1 198 ? -10.314 3.056 13.691 1.00 74.25 198 SER A N 1
ATOM 1535 C CA . SER A 1 198 ? -9.765 3.640 14.920 1.00 74.25 198 SER A CA 1
ATOM 1536 C C . SER A 1 198 ? -8.933 2.581 15.646 1.00 74.25 198 SER A C 1
ATOM 1538 O O . SER A 1 198 ? -9.251 1.401 15.523 1.00 74.25 198 SER A O 1
ATOM 1540 N N . LEU A 1 199 ? -7.897 2.962 16.408 1.00 60.28 199 LEU A N 1
ATOM 1541 C CA . LEU A 1 199 ? -6.981 1.989 17.038 1.00 60.28 199 LEU A CA 1
ATOM 1542 C C . LEU A 1 199 ? -7.693 0.939 17.907 1.00 60.28 199 LEU A C 1
ATOM 1544 O O . LEU A 1 199 ? -7.268 -0.206 17.937 1.00 60.28 199 LEU A O 1
ATOM 1548 N N . ILE A 1 200 ? -8.751 1.338 18.617 1.00 61.94 200 ILE A N 1
ATOM 1549 C CA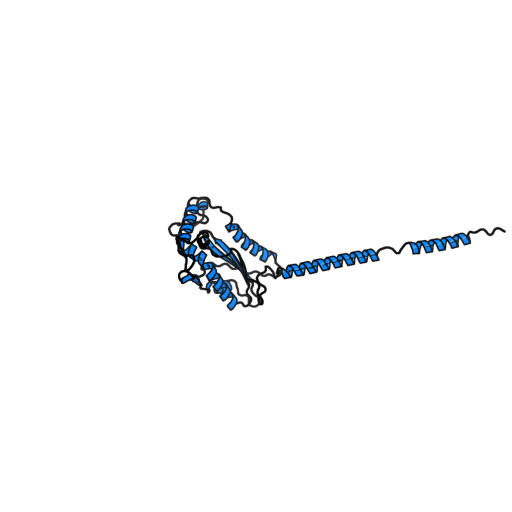 . ILE A 1 200 ? -9.419 0.530 19.655 1.00 61.94 200 ILE A CA 1
ATOM 1550 C C . ILE A 1 200 ? -10.881 0.972 19.852 1.00 61.94 200 ILE A C 1
ATOM 1552 O O . ILE A 1 200 ? -11.365 1.100 20.969 1.00 61.94 200 ILE A O 1
ATOM 1556 N N . GLY A 1 201 ? -11.579 1.367 18.781 1.00 60.25 201 GLY A N 1
ATOM 1557 C CA . GLY A 1 201 ? -12.925 1.954 18.905 1.00 60.25 201 GLY A CA 1
ATOM 1558 C C . GLY A 1 201 ? -12.938 3.382 19.476 1.00 60.25 201 GLY A C 1
ATOM 1559 O O . GLY A 1 201 ? -13.975 4.045 19.445 1.00 60.25 201 GLY A O 1
ATOM 1560 N N . LEU A 1 202 ? -11.781 3.902 19.916 1.00 60.28 202 LEU A N 1
ATOM 1561 C CA . LEU A 1 202 ? -11.567 5.298 20.301 1.00 60.28 202 LEU A CA 1
ATOM 1562 C C . LEU A 1 202 ? -11.696 6.222 19.088 1.00 60.28 202 LEU A C 1
ATOM 1564 O O . LEU A 1 202 ? -10.726 6.669 18.477 1.00 60.28 202 LEU A O 1
ATOM 1568 N N . THR A 1 203 ? -12.935 6.509 18.722 1.00 65.94 203 THR A N 1
ATOM 1569 C CA . THR A 1 203 ? -13.257 7.618 17.832 1.00 65.94 203 THR A CA 1
ATOM 1570 C C . THR A 1 203 ? -13.103 8.939 18.592 1.00 65.94 203 THR A C 1
ATOM 1572 O O . THR A 1 203 ? -13.207 8.972 19.819 1.00 65.94 203 THR A O 1
ATOM 1575 N N . ARG A 1 204 ? -12.939 10.066 17.881 1.00 65.50 204 ARG A N 1
ATOM 1576 C CA . ARG A 1 204 ? -12.959 11.404 18.516 1.00 65.50 204 ARG A CA 1
ATOM 1577 C C . ARG A 1 204 ? -14.203 11.624 19.385 1.00 65.50 204 ARG A C 1
ATOM 1579 O O . ARG A 1 204 ? -14.132 12.333 20.382 1.00 65.50 204 ARG A O 1
ATOM 1586 N N . ARG A 1 205 ? -15.335 11.017 19.003 1.00 69.69 205 ARG A N 1
ATOM 1587 C CA . ARG A 1 205 ? -16.583 11.040 19.772 1.00 69.69 205 ARG A CA 1
ATOM 1588 C C . ARG A 1 205 ? -16.437 10.264 21.082 1.00 69.69 205 ARG A C 1
ATOM 1590 O O . ARG A 1 205 ? -16.627 10.871 22.126 1.00 69.69 205 ARG A O 1
ATOM 1597 N N . ALA A 1 206 ? -16.007 9.003 21.023 1.00 68.69 206 ALA A N 1
ATOM 1598 C CA . ALA A 1 206 ? -15.794 8.174 22.212 1.00 68.69 206 ALA A CA 1
ATOM 1599 C C . ALA A 1 206 ? -14.790 8.816 23.190 1.00 68.69 206 ALA A C 1
ATOM 1601 O O . ALA A 1 206 ? -15.019 8.850 24.391 1.00 68.69 206 ALA A O 1
ATOM 1602 N N . GLN A 1 207 ? -13.714 9.424 22.677 1.00 74.31 207 GLN A N 1
ATOM 1603 C CA . GLN A 1 207 ? -12.747 10.165 23.499 1.00 74.31 207 GLN A CA 1
ATOM 1604 C C . GLN A 1 207 ? -13.330 11.439 24.127 1.00 74.31 207 GLN A C 1
ATOM 1606 O O . GLN A 1 207 ? -12.903 11.858 25.200 1.00 74.31 207 GLN A O 1
ATOM 1611 N N . ARG A 1 208 ? -14.263 12.117 23.450 1.00 79.75 208 ARG A N 1
ATOM 1612 C CA . ARG A 1 208 ? -14.949 13.291 24.006 1.00 79.75 208 ARG A CA 1
ATOM 1613 C C . ARG A 1 208 ? -15.942 12.879 25.091 1.00 79.75 208 ARG A C 1
ATOM 1615 O O . ARG A 1 208 ? -15.951 13.505 26.140 1.00 79.75 208 ARG A O 1
ATOM 1622 N N . GLU A 1 209 ? -16.716 11.825 24.851 1.00 83.12 209 GLU A N 1
ATOM 1623 C CA . GLU A 1 209 ? -17.670 11.263 25.817 1.00 83.12 209 GLU A CA 1
ATOM 1624 C C . GLU A 1 209 ? -16.947 10.756 27.074 1.00 83.12 209 GLU A C 1
ATOM 1626 O O . GLU A 1 209 ? -17.314 11.143 28.178 1.00 83.12 209 GLU A O 1
ATOM 1631 N N . ALA A 1 210 ? -15.848 10.008 26.918 1.00 79.25 210 ALA A N 1
ATOM 1632 C CA . ALA A 1 210 ? -15.035 9.544 28.043 1.00 79.25 210 ALA A CA 1
ATOM 1633 C C . ALA A 1 210 ? -14.425 10.701 28.856 1.00 79.25 210 ALA A C 1
ATOM 1635 O O . ALA A 1 210 ? -14.424 10.656 30.084 1.00 79.25 210 ALA A O 1
ATOM 1636 N N . ARG A 1 211 ? -13.947 11.766 28.191 1.00 85.88 211 ARG A N 1
ATOM 1637 C CA . ARG A 1 211 ? -13.452 12.968 28.885 1.00 85.88 211 ARG A CA 1
ATOM 1638 C C . ARG A 1 211 ? -14.557 13.675 29.661 1.00 85.88 211 ARG A C 1
ATOM 1640 O O . ARG A 1 211 ? -14.330 14.047 30.804 1.00 85.88 211 ARG A O 1
ATOM 1647 N N . ALA A 1 212 ? -15.736 13.838 29.066 1.00 91.56 212 ALA A N 1
ATOM 1648 C CA . ALA A 1 212 ? -16.872 14.461 29.739 1.00 91.56 212 ALA A CA 1
ATOM 1649 C C . ALA A 1 212 ? -17.301 13.663 30.982 1.00 91.56 212 ALA A C 1
ATOM 1651 O O . ALA A 1 212 ? -17.467 14.246 32.049 1.00 91.56 212 ALA A O 1
ATOM 1652 N N . ALA A 1 213 ? -17.394 12.334 30.866 1.00 91.69 213 ALA A N 1
ATOM 1653 C CA . ALA A 1 213 ? -17.707 11.453 31.990 1.00 91.69 213 ALA A CA 1
ATOM 1654 C C . ALA A 1 213 ? -16.658 11.547 33.110 1.00 91.69 213 ALA A C 1
ATOM 1656 O O . ALA A 1 213 ? -17.012 11.623 34.283 1.00 91.69 213 ALA A O 1
ATOM 1657 N N . TRP A 1 214 ? -15.371 11.603 32.754 1.00 93.56 214 TRP A N 1
ATOM 1658 C CA . TRP A 1 214 ? -14.291 11.770 33.726 1.00 93.56 214 TRP A CA 1
ATOM 1659 C C . TRP A 1 214 ? -14.365 13.114 34.462 1.00 93.56 214 TRP A C 1
ATOM 1661 O O . TRP A 1 214 ? -14.224 13.146 35.683 1.00 93.56 214 TRP A O 1
ATOM 1671 N N . PHE A 1 215 ? -14.630 14.216 33.749 1.00 92.56 215 PHE A N 1
ATOM 1672 C CA . PHE A 1 215 ? -14.812 15.528 34.380 1.00 92.56 215 PHE A CA 1
ATOM 1673 C C . PHE A 1 215 ? -16.011 15.540 35.331 1.00 92.56 215 PHE A C 1
ATOM 1675 O O . PHE A 1 215 ? -15.877 16.018 36.453 1.00 92.56 215 PHE A O 1
ATOM 1682 N N . ALA A 1 216 ? -17.146 14.965 34.922 1.00 94.12 216 ALA A N 1
ATOM 1683 C CA . ALA A 1 216 ? -18.329 14.861 35.774 1.00 94.12 216 ALA A CA 1
ATOM 1684 C C . ALA A 1 216 ? -18.054 14.037 37.045 1.00 94.12 216 ALA A C 1
ATOM 1686 O O . ALA A 1 216 ? -18.433 14.450 38.137 1.00 94.12 216 ALA A O 1
ATOM 1687 N N . ALA A 1 217 ? -17.337 12.916 36.921 1.00 93.38 217 ALA A N 1
ATOM 1688 C CA . ALA A 1 217 ? -16.936 12.101 38.067 1.00 93.38 217 ALA A CA 1
ATOM 1689 C C . ALA A 1 217 ? -16.010 12.868 39.025 1.00 93.38 217 ALA A C 1
ATOM 1691 O O . ALA A 1 217 ? -16.216 12.841 40.235 1.00 93.38 217 ALA A O 1
ATOM 1692 N N . LYS A 1 218 ? -15.024 13.605 38.496 1.00 94.81 218 LYS A N 1
ATOM 1693 C CA . LYS A 1 218 ? -14.112 14.416 39.317 1.00 94.81 218 LYS A CA 1
ATOM 1694 C C . LYS A 1 218 ? -14.803 15.581 40.010 1.00 94.81 218 LYS A C 1
ATOM 1696 O O . LYS A 1 218 ? -14.393 15.949 41.106 1.00 94.81 218 LYS A O 1
ATOM 1701 N N . GLU A 1 219 ? -15.820 16.159 39.388 1.00 93.25 219 GLU A N 1
ATOM 1702 C CA . GLU A 1 219 ? -16.631 17.199 40.014 1.00 93.25 219 GLU A CA 1
ATOM 1703 C C . GLU A 1 219 ? -17.491 16.620 41.146 1.00 93.25 219 GLU A C 1
ATOM 1705 O O . GLU A 1 219 ? -17.495 17.158 42.250 1.00 93.25 219 GLU A O 1
ATOM 1710 N N . ALA A 1 220 ? -18.120 15.462 40.925 1.00 92.25 220 ALA A N 1
ATOM 1711 C CA . ALA A 1 220 ? -18.875 14.759 41.961 1.00 92.25 220 ALA A CA 1
ATOM 1712 C C . ALA A 1 220 ? -17.993 14.356 43.159 1.00 92.25 220 ALA A C 1
ATOM 1714 O O . ALA A 1 220 ? -18.405 14.516 44.306 1.00 92.25 220 ALA A O 1
ATOM 1715 N N . GLU A 1 221 ? -16.761 13.890 42.917 1.00 93.00 221 GLU A N 1
ATOM 1716 C CA . GLU A 1 221 ? -15.784 13.606 43.979 1.00 93.00 221 GLU A CA 1
ATOM 1717 C C . GLU A 1 221 ? -15.442 14.860 44.799 1.00 93.00 221 GLU A C 1
ATOM 1719 O O . GLU A 1 221 ? -15.401 14.790 46.028 1.00 93.00 221 GLU A O 1
ATOM 1724 N N . ARG A 1 222 ? -15.233 16.015 44.146 1.00 91.81 222 ARG A N 1
ATOM 1725 C CA . ARG A 1 222 ? -14.968 17.289 44.840 1.00 91.81 222 ARG A CA 1
ATOM 1726 C C . ARG A 1 222 ? -16.157 17.740 45.673 1.00 91.81 222 ARG A C 1
ATOM 1728 O O . ARG A 1 222 ? -15.971 18.135 46.818 1.00 91.81 222 ARG A O 1
ATOM 1735 N N . GLN A 1 223 ? -17.365 17.655 45.124 1.00 90.12 223 GLN A N 1
ATOM 1736 C CA . GLN A 1 223 ? -18.590 18.018 45.838 1.00 90.12 223 GLN A CA 1
ATOM 1737 C C . GLN A 1 223 ? -18.827 17.102 47.043 1.00 90.12 223 GLN A C 1
ATOM 1739 O O . GLN A 1 223 ? -19.162 17.582 48.122 1.00 90.12 223 GLN A O 1
ATOM 1744 N N . ALA A 1 224 ? -18.584 15.797 46.896 1.00 88.62 224 ALA A N 1
ATOM 1745 C CA . ALA A 1 224 ? -18.668 14.848 48.001 1.00 88.62 224 ALA A CA 1
ATOM 1746 C C . ALA A 1 224 ? -17.606 15.115 49.082 1.00 88.62 224 ALA A C 1
ATOM 1748 O O . ALA A 1 224 ? -17.906 15.001 50.269 1.00 88.62 224 ALA A O 1
ATOM 1749 N N . ALA A 1 225 ? -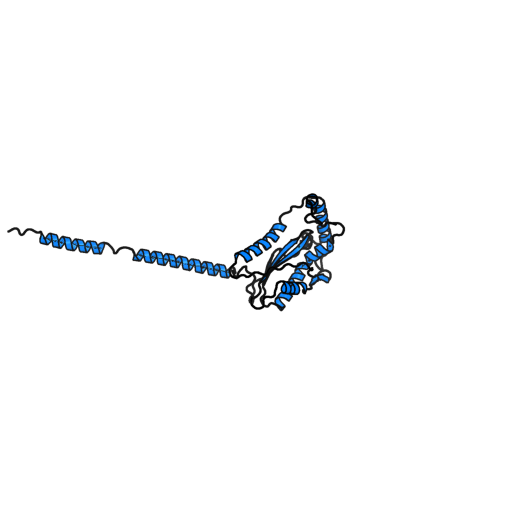16.381 15.487 48.695 1.00 87.12 225 ALA A N 1
ATOM 1750 C CA . ALA A 1 225 ? -15.332 15.879 49.635 1.00 87.12 225 ALA A CA 1
ATOM 1751 C C . ALA A 1 225 ? -15.703 17.165 50.394 1.00 87.12 225 ALA A C 1
ATOM 1753 O O . ALA A 1 225 ? -15.650 17.175 51.621 1.00 87.12 225 ALA A O 1
ATOM 1754 N N . ALA A 1 226 ? -16.177 18.194 49.685 1.00 85.62 226 ALA A N 1
ATOM 1755 C CA . ALA A 1 226 ? -16.631 19.449 50.284 1.00 85.62 226 ALA A CA 1
ATOM 1756 C C . ALA A 1 226 ? -17.827 19.246 51.234 1.00 85.62 226 ALA A C 1
ATOM 1758 O O . ALA A 1 226 ? -17.869 19.830 52.312 1.00 85.62 226 ALA A O 1
ATOM 1759 N N . ALA A 1 227 ? -18.780 18.377 50.879 1.00 82.50 227 ALA A N 1
ATOM 1760 C CA . ALA A 1 227 ? -19.914 18.044 51.740 1.00 82.50 227 ALA A CA 1
ATOM 1761 C C . ALA A 1 227 ? -19.485 17.297 53.015 1.00 82.50 227 ALA A C 1
ATOM 1763 O O . ALA A 1 227 ? -20.018 17.564 54.091 1.00 82.50 227 ALA A O 1
ATOM 1764 N N . ARG A 1 228 ? -18.500 16.390 52.919 1.00 83.06 228 ARG A N 1
ATOM 1765 C CA . ARG A 1 228 ? -17.926 15.708 54.092 1.00 83.06 228 ARG A CA 1
ATOM 1766 C C . ARG A 1 228 ? -17.230 16.691 55.023 1.00 83.06 228 ARG A C 1
ATOM 1768 O O . ARG A 1 228 ? -17.455 16.628 56.225 1.00 83.06 228 ARG A O 1
ATOM 1775 N N . GLU A 1 229 ? -16.439 17.602 54.470 1.00 78.12 229 GLU A N 1
ATOM 1776 C CA . GLU A 1 229 ? -15.744 18.643 55.230 1.00 78.12 229 GLU A CA 1
ATOM 1777 C C . GLU A 1 229 ? -16.734 19.599 55.914 1.00 78.12 229 GLU A C 1
ATOM 1779 O O . GLU A 1 229 ? -16.602 19.866 57.105 1.00 78.12 229 GLU A O 1
ATOM 1784 N N . ALA A 1 230 ? -17.803 20.002 55.219 1.00 74.81 230 ALA A N 1
ATOM 1785 C CA . ALA A 1 230 ? -18.886 20.794 55.802 1.00 74.81 230 ALA A CA 1
ATOM 1786 C C . ALA A 1 230 ? -19.652 20.046 56.911 1.00 74.81 230 ALA A C 1
ATOM 1788 O O . ALA A 1 230 ? -20.049 20.660 57.896 1.00 74.81 230 ALA A O 1
ATOM 1789 N N . SER A 1 231 ? -19.839 18.725 56.785 1.00 69.81 231 SER A N 1
ATOM 1790 C CA . SER A 1 231 ? -20.485 17.898 57.821 1.00 69.81 231 SER A CA 1
ATOM 1791 C C . SER A 1 231 ? -19.582 17.578 59.018 1.00 69.81 231 SER A C 1
ATOM 1793 O O . SER A 1 231 ? -20.080 17.228 60.083 1.00 69.81 231 SER A O 1
ATOM 1795 N N . ALA A 1 232 ? -18.262 17.680 58.839 1.00 67.06 232 ALA A N 1
ATOM 1796 C CA . ALA A 1 232 ? -17.259 17.475 59.882 1.00 67.06 232 ALA A CA 1
ATOM 1797 C C . ALA A 1 232 ? -16.905 18.776 60.621 1.00 67.06 232 ALA A C 1
ATOM 1799 O O . ALA A 1 232 ? -16.121 18.743 61.571 1.00 67.06 232 ALA A O 1
ATOM 1800 N N . ALA A 1 233 ? -17.471 19.914 60.200 1.00 60.41 233 ALA A N 1
ATOM 1801 C CA . ALA A 1 233 ? -17.355 21.160 60.935 1.00 60.41 233 ALA A CA 1
ATOM 1802 C C . ALA A 1 233 ? -17.975 20.967 62.334 1.00 60.41 233 ALA A C 1
ATOM 1804 O O . ALA A 1 233 ? -19.132 20.547 62.428 1.00 60.41 233 ALA A O 1
ATOM 1805 N N . PRO A 1 234 ? -17.228 21.225 63.424 1.00 60.88 234 PRO A N 1
ATOM 1806 C CA . PRO A 1 234 ? -17.759 21.065 64.771 1.00 60.88 234 PRO A CA 1
ATOM 1807 C C . PRO A 1 234 ? -18.972 21.981 64.964 1.00 60.88 234 PRO A C 1
ATOM 1809 O O . PRO A 1 234 ? -18.991 23.099 64.440 1.00 60.88 234 PRO A O 1
ATOM 1812 N N . GLU A 1 235 ? -19.977 21.502 65.710 1.00 58.22 235 GLU A N 1
ATOM 1813 C CA . GLU A 1 235 ? -21.153 22.300 66.078 1.00 58.22 235 GLU A CA 1
ATOM 1814 C C . GLU A 1 235 ? -20.730 23.697 66.555 1.00 58.22 235 GLU A C 1
ATOM 1816 O O . GLU A 1 235 ? -19.708 23.830 67.244 1.00 58.22 235 GLU A O 1
ATOM 1821 N N . PRO A 1 236 ? -21.497 24.753 66.223 1.00 58.53 236 PRO A N 1
ATOM 1822 C CA . PRO A 1 236 ? -21.141 26.094 66.637 1.00 58.53 236 PRO A CA 1
ATOM 1823 C C . PRO A 1 236 ? -21.003 26.130 68.162 1.00 58.53 236 PRO A C 1
ATOM 1825 O O . PRO A 1 236 ? -21.950 25.874 68.907 1.00 58.53 236 PRO A O 1
ATOM 1828 N N . VAL A 1 237 ? -19.804 26.510 68.612 1.00 58.41 237 VAL A N 1
ATOM 1829 C CA . VAL A 1 237 ? -19.363 26.638 70.017 1.00 58.41 237 VAL A CA 1
ATOM 1830 C C . VAL A 1 237 ? -20.326 27.488 70.873 1.00 58.41 237 VAL A C 1
ATOM 1832 O O . VAL A 1 237 ? -20.278 27.453 72.100 1.00 58.41 237 VAL A O 1
ATOM 1835 N N . ALA A 1 238 ? -21.257 28.206 70.238 1.00 58.19 238 ALA A N 1
ATOM 1836 C CA . ALA A 1 238 ? -22.362 28.922 70.860 1.00 58.19 238 ALA A CA 1
ATOM 1837 C C . ALA A 1 238 ? -23.213 28.049 71.806 1.00 58.19 238 ALA A C 1
ATOM 1839 O O . ALA A 1 238 ? -23.549 28.508 72.897 1.00 58.19 238 ALA A O 1
ATOM 1840 N N . GLY A 1 239 ? -23.518 26.795 71.445 1.00 59.25 239 GLY A N 1
ATOM 1841 C CA . GLY A 1 239 ? -24.309 25.898 72.303 1.00 59.25 239 GLY A CA 1
ATOM 1842 C C . GLY A 1 239 ? -23.558 25.473 73.571 1.00 59.25 239 GLY A C 1
ATOM 1843 O O . GLY A 1 239 ? -24.100 25.513 74.678 1.00 59.25 239 GLY A O 1
ATOM 1844 N N . ALA A 1 240 ? -22.270 25.150 73.424 1.00 60.25 240 ALA A N 1
ATOM 1845 C CA . ALA A 1 240 ? -21.402 24.757 74.532 1.00 60.25 240 ALA A CA 1
ATOM 1846 C C . ALA A 1 240 ? -21.107 25.926 75.491 1.00 60.25 240 ALA A C 1
ATOM 1848 O O . ALA A 1 240 ? -21.114 25.742 76.709 1.00 60.25 240 ALA A O 1
ATOM 1849 N N . LEU A 1 241 ? -20.910 27.139 74.961 1.00 63.84 241 LEU A N 1
ATOM 1850 C CA . LEU A 1 241 ? -20.702 28.348 75.765 1.00 63.84 241 LEU A CA 1
ATOM 1851 C C . LEU A 1 241 ? -21.963 28.763 76.533 1.00 63.84 241 LEU A C 1
ATOM 1853 O O . LEU A 1 241 ? -21.857 29.163 77.691 1.00 63.84 241 LEU A O 1
ATOM 1857 N N . ALA A 1 242 ? -23.153 28.612 75.940 1.00 68.31 242 ALA A N 1
ATOM 1858 C CA . ALA A 1 242 ? -24.416 28.872 76.631 1.00 68.31 242 ALA A CA 1
ATOM 1859 C C . ALA A 1 242 ? -24.630 27.915 77.820 1.00 68.31 242 ALA A C 1
ATOM 1861 O O . ALA A 1 242 ? -25.027 28.350 78.903 1.00 68.31 242 ALA A O 1
ATOM 1862 N N . GLY A 1 243 ? -24.297 26.629 77.653 1.00 69.38 243 GLY A N 1
ATOM 1863 C CA . GLY A 1 243 ? -24.354 25.639 78.734 1.00 69.38 243 GLY A CA 1
ATOM 1864 C C . GLY A 1 243 ? -23.371 25.926 79.876 1.00 69.38 243 GLY A C 1
ATOM 1865 O O . GLY A 1 243 ? -23.718 25.773 81.048 1.00 69.38 243 GLY A O 1
ATOM 1866 N N . LEU A 1 244 ? -22.163 26.396 79.549 1.00 74.56 244 LEU A N 1
ATOM 1867 C CA . LEU A 1 244 ? -21.146 26.785 80.533 1.00 74.56 244 LEU A CA 1
ATOM 1868 C C . LEU A 1 244 ? -21.550 28.047 81.308 1.00 74.56 244 LEU A C 1
ATOM 1870 O O . LEU A 1 244 ? -21.423 28.078 82.531 1.00 74.56 244 LEU A O 1
ATOM 1874 N N . ALA A 1 245 ? -22.108 29.050 80.622 1.00 73.25 245 ALA A N 1
ATOM 1875 C CA . ALA A 1 245 ? -22.598 30.278 81.246 1.00 73.25 245 ALA A CA 1
ATOM 1876 C C . ALA A 1 245 ? -23.761 30.017 82.222 1.00 73.25 245 ALA A C 1
ATOM 1878 O O . ALA A 1 245 ? -23.782 30.576 83.319 1.00 73.25 245 ALA A O 1
ATOM 1879 N N . ALA A 1 246 ? -24.694 29.128 81.863 1.00 74.31 246 ALA A N 1
ATOM 1880 C CA . ALA A 1 246 ? -25.802 28.741 82.737 1.00 74.31 246 ALA A CA 1
ATOM 1881 C C . ALA A 1 246 ? -25.321 28.012 84.007 1.00 74.31 246 ALA A C 1
ATOM 1883 O O . ALA A 1 246 ? -25.821 28.272 85.103 1.00 74.31 246 ALA A O 1
ATOM 1884 N N . ARG A 1 247 ? -24.312 27.139 83.877 1.00 76.00 247 ARG A N 1
ATOM 1885 C CA . ARG A 1 247 ? -23.678 26.452 85.015 1.00 76.00 247 ARG A CA 1
ATOM 1886 C C . ARG A 1 247 ? -22.971 27.424 85.956 1.00 76.00 247 ARG A C 1
ATOM 1888 O O . ARG A 1 247 ? -23.194 27.364 87.161 1.00 76.00 247 ARG A O 1
ATOM 1895 N N . LEU A 1 248 ? -22.203 28.364 85.404 1.00 77.12 248 LEU A N 1
ATOM 1896 C CA . LEU A 1 248 ? -21.484 29.364 86.195 1.00 77.12 248 LEU A CA 1
ATOM 1897 C C . LEU A 1 248 ? -22.445 30.279 86.974 1.00 77.12 248 LEU A C 1
ATOM 1899 O O . LEU A 1 248 ? -22.183 30.630 88.120 1.00 77.12 248 LEU A O 1
ATOM 1903 N N . GLN A 1 249 ? -23.590 30.639 86.379 1.00 77.06 249 GLN A N 1
ATOM 1904 C CA . GLN A 1 249 ? -24.627 31.421 87.064 1.00 77.06 249 GLN A CA 1
ATOM 1905 C C . GLN A 1 249 ? -25.276 30.667 88.232 1.00 77.06 249 GLN A C 1
ATOM 1907 O O . GLN A 1 249 ? -25.594 31.284 89.249 1.00 77.06 249 GLN A O 1
ATOM 1912 N N . LEU A 1 250 ? -25.482 29.354 88.104 1.00 74.88 250 LEU A N 1
ATOM 1913 C CA . LEU A 1 250 ? -25.998 28.513 89.188 1.00 74.88 250 LEU A CA 1
ATOM 1914 C C . LEU A 1 250 ? -24.997 28.404 90.343 1.00 74.88 250 LEU A C 1
ATOM 1916 O O . LEU A 1 250 ? -25.383 28.562 91.499 1.00 74.88 250 LEU A O 1
ATOM 1920 N N . GLU A 1 251 ? -23.717 28.204 90.035 1.00 77.38 251 GLU A N 1
ATOM 1921 C CA . GLU A 1 251 ? -22.656 28.117 91.043 1.00 77.38 251 GLU A CA 1
ATOM 1922 C C . GLU A 1 251 ? -22.450 29.451 91.775 1.00 77.38 251 GLU A C 1
ATOM 1924 O O . GLU A 1 251 ? -22.377 29.474 93.001 1.00 77.38 251 GLU A O 1
ATOM 1929 N N . LEU A 1 252 ? -22.475 30.583 91.064 1.00 70.81 252 LEU A N 1
ATOM 1930 C CA . LEU A 1 252 ? -22.383 31.910 91.688 1.00 70.81 252 LEU A CA 1
ATOM 1931 C C . LEU A 1 252 ? -23.573 32.223 92.608 1.00 70.81 252 LEU A C 1
ATOM 1933 O O . LEU A 1 252 ? -23.397 32.881 93.631 1.00 70.81 252 LEU A O 1
ATOM 1937 N N . ARG A 1 253 ? -24.777 31.729 92.289 1.00 70.56 253 ARG A N 1
ATOM 1938 C CA . ARG A 1 253 ? -25.948 31.851 93.176 1.00 70.56 253 ARG A CA 1
ATOM 1939 C C . ARG A 1 253 ? -25.838 30.970 94.418 1.00 70.56 253 ARG A C 1
ATOM 1941 O O . ARG A 1 253 ? -26.356 31.353 95.460 1.00 70.56 253 ARG A O 1
ATOM 1948 N N . ALA A 1 254 ? -25.170 29.822 94.320 1.00 66.50 254 ALA A N 1
ATOM 1949 C CA . ALA A 1 254 ? -24.965 28.912 95.446 1.00 66.50 254 ALA A CA 1
ATOM 1950 C C . ALA A 1 254 ? -23.889 29.401 96.436 1.00 66.50 254 ALA A C 1
ATOM 1952 O O . ALA A 1 254 ? -23.903 28.996 97.594 1.00 66.50 254 ALA A O 1
ATOM 1953 N N . VAL A 1 255 ? -22.974 30.273 95.993 1.00 63.44 255 VAL A N 1
ATOM 1954 C CA . VAL A 1 255 ? -21.855 30.800 96.801 1.00 63.44 255 VAL A CA 1
ATOM 1955 C C . VAL A 1 255 ? -22.143 32.201 97.370 1.00 63.44 255 VAL A C 1
ATOM 1957 O O . VAL A 1 255 ? -21.343 32.735 98.136 1.00 63.44 255 VAL A O 1
ATOM 1960 N N . ALA A 1 256 ? -23.293 32.806 97.053 1.00 54.72 256 ALA A N 1
ATOM 1961 C CA . ALA A 1 256 ? -23.681 34.087 97.638 1.00 54.72 256 ALA A CA 1
ATOM 1962 C C . ALA A 1 256 ? -23.847 33.943 99.169 1.00 54.72 256 ALA A C 1
ATOM 1964 O O . ALA A 1 256 ? -24.678 33.148 99.617 1.00 54.72 256 ALA A O 1
ATOM 1965 N N . PRO A 1 257 ? -23.068 34.673 99.990 1.00 54.50 257 PRO A N 1
ATOM 1966 C CA . PRO A 1 257 ? -23.136 34.536 101.436 1.00 54.50 257 PRO A CA 1
ATOM 1967 C C . PRO A 1 257 ? -24.486 35.042 101.948 1.00 54.50 257 PRO A C 1
ATOM 1969 O O . PRO A 1 257 ? -24.902 36.160 101.644 1.00 54.50 257 PRO A O 1
ATOM 1972 N N . VAL A 1 258 ? -25.150 34.219 102.760 1.00 59.75 258 VAL A N 1
ATOM 1973 C CA . VAL A 1 258 ? -26.233 34.663 103.640 1.00 59.75 258 VAL A CA 1
ATOM 1974 C C . VAL A 1 258 ? -25.593 35.588 104.669 1.00 59.75 258 VAL A C 1
ATOM 1976 O O . VAL A 1 258 ? -24.957 35.131 105.618 1.00 59.75 258 VAL A O 1
ATOM 1979 N N . VAL A 1 259 ? -25.684 36.892 104.428 1.00 52.78 259 VAL A N 1
ATOM 1980 C CA . VAL A 1 259 ? -25.356 37.899 105.437 1.00 52.78 259 VAL A CA 1
ATOM 1981 C C . VAL A 1 259 ? -26.566 37.981 106.380 1.00 52.78 259 VAL A C 1
ATOM 1983 O O . VAL A 1 259 ? -27.675 38.158 105.869 1.00 52.78 259 VAL A O 1
ATOM 1986 N N . PRO A 1 260 ? -26.393 37.775 107.699 1.00 55.41 260 PRO A N 1
ATOM 1987 C CA . PRO A 1 260 ? -27.470 37.927 108.677 1.00 55.41 260 PRO A CA 1
ATOM 1988 C C . PRO A 1 260 ? -27.937 39.381 108.821 1.00 55.41 260 PRO A C 1
ATOM 1990 O O . PRO A 1 260 ? -27.116 40.301 108.596 1.00 55.41 260 PRO A O 1
#

Sequence (260 aa):
MVHTFADVQLRGVPLDAAGYDYAGAVAWNRDSGVLWDNTRRRLRDHLPGVEFFVVREWQDRGALHLHALVRVPRLGAPSGRELGALARSAVAFSKVDGSEVVWGEQFTCDEFRADGAGAKAIWYLSKALNYVLKDTAREAGGGAAWVHVARMHQAARAMRCSPECEPASCTSRTHQRFGARGHVVSNTRKTKTRSGWSLIGLTRRAQREARAAWFAAKEAERQAAAAREASAAPEPVAGALAGLAARLQLELRAVAPVVP

Foldseek 3Di:
DDDDPVCLLVWLADPDLVPDDLLVQLLQQQCVVVLVVQLVVLCCVVAPQKKKKWFWFQDRLGHTDIDIDIDGDPVPDDDQVVSVVSSQPGWDADQAPRHIHGDDPDDDDDDDDPPVCLVVLVVVVVVRVVSVVVNVDDDNPDPRVVSSVVSLLVSLLPDASHNPRDSVPDPDCCSVSSNHDDDRIDIFDDDPVHLTDDSRSPDVVVVVVVVVVVVVVVVVVVVVVVVVVVVPPPDPCVVVVVVVVVVVVVVVVVPPDPDD

pLDDT: mean 79.76, std 14.89, range [32.62, 97.56]

Secondary structure (DSSP, 8-state):
----GGGGGGTTS-SSTTTS-HHHHHHHHHHHHHHHHHHHHHHHHHSTT-EEEEEEEE-TTS-EEEEEEEE--STTPPPHHHHHHHHHT-EEE-TTT--EEE--S---------SS-HHHHHHHHHHHHHHHHHTT-----SHHHHHHHHHHHHHHHHS-SSTT--TTT---HHHHTTT--S-SEEEPPPBTTB----TTS--HHHHHHHHHHHHHHHHHHHHHHHHHHHHTS---THHHHHHHHHHHHHHHHHSS----